Protein AF-A0A8T6IGF3-F1 (afdb_monomer_lite)

Structure (mmCIF, N/CA/C/O backbone):
data_AF-A0A8T6IGF3-F1
#
_entry.id   AF-A0A8T6IGF3-F1
#
loop_
_atom_site.group_PDB
_atom_site.id
_atom_site.type_symbol
_atom_site.label_atom_id
_atom_site.label_alt_id
_atom_site.label_comp_id
_atom_site.label_asym_id
_atom_site.label_entity_id
_atom_site.label_seq_id
_atom_site.pdbx_PDB_ins_code
_atom_site.Cartn_x
_atom_site.Cartn_y
_atom_site.Cartn_z
_atom_site.occupancy
_atom_site.B_iso_or_equiv
_atom_site.auth_seq_id
_atom_site.auth_comp_id
_atom_site.auth_asym_id
_atom_site.auth_atom_id
_atom_site.pdbx_PDB_model_num
ATOM 1 N N . MET A 1 1 ? -10.291 0.308 58.998 1.00 37.91 1 MET A N 1
ATOM 2 C CA . MET A 1 1 ? -11.253 1.148 58.247 1.00 37.91 1 MET A CA 1
ATOM 3 C C . MET A 1 1 ? -10.570 2.492 58.078 1.00 37.91 1 MET A C 1
ATOM 5 O O . MET A 1 1 ? -10.180 3.036 59.092 1.00 37.91 1 MET A O 1
ATOM 9 N N . SER A 1 2 ? -10.299 3.068 56.919 1.00 42.84 2 SER A N 1
ATOM 10 C CA . SER A 1 2 ? -10.642 2.811 55.524 1.00 42.84 2 SER A CA 1
ATOM 11 C C . SER A 1 2 ? -9.656 3.683 54.741 1.00 42.84 2 SER A C 1
ATOM 13 O O . SER A 1 2 ? -9.621 4.881 55.001 1.00 42.84 2 SER A O 1
ATOM 15 N N . GLU A 1 3 ? -8.889 3.128 53.810 1.00 36.12 3 GLU A N 1
ATOM 16 C CA . GLU A 1 3 ? -8.183 3.929 52.808 1.00 36.12 3 GLU A CA 1
ATOM 17 C C . GLU A 1 3 ? -8.617 3.368 51.456 1.00 36.12 3 GLU A C 1
ATOM 19 O O . GLU A 1 3 ? -8.190 2.298 51.023 1.00 36.12 3 GLU A O 1
ATOM 24 N N . ALA A 1 4 ? -9.644 4.010 50.901 1.00 40.34 4 ALA A N 1
ATOM 25 C CA . ALA A 1 4 ? -10.228 3.664 49.620 1.00 40.34 4 ALA A CA 1
ATOM 26 C C . ALA A 1 4 ? -9.441 4.367 48.512 1.00 40.34 4 ALA A C 1
ATOM 28 O O . ALA A 1 4 ? -9.102 5.543 48.620 1.00 40.34 4 ALA A O 1
ATOM 29 N N . ALA A 1 5 ? -9.170 3.597 47.464 1.00 48.03 5 ALA A N 1
ATOM 30 C CA . ALA A 1 5 ? -8.439 3.959 46.267 1.00 48.03 5 ALA A CA 1
ATOM 31 C C . ALA A 1 5 ? -8.911 5.269 45.611 1.00 48.03 5 ALA A C 1
ATOM 33 O O . ALA A 1 5 ? -10.099 5.467 45.365 1.00 48.03 5 ALA A O 1
ATOM 34 N N . GLN A 1 6 ? -7.947 6.105 45.228 1.00 44.12 6 GLN A N 1
ATOM 35 C CA . GLN A 1 6 ? -8.111 7.184 44.255 1.00 44.12 6 GLN A CA 1
ATOM 36 C C . GLN A 1 6 ? -6.976 7.098 43.233 1.00 44.12 6 GLN A C 1
ATOM 38 O O . GLN A 1 6 ? -5.973 7.790 43.345 1.00 44.12 6 GLN A O 1
ATOM 43 N N . THR A 1 7 ? -7.127 6.233 42.232 1.00 43.81 7 THR A N 1
ATOM 44 C CA . THR A 1 7 ? -6.261 6.230 41.042 1.00 43.81 7 THR A CA 1
ATOM 45 C C . THR A 1 7 ? -7.052 5.758 39.824 1.00 43.81 7 THR A C 1
ATOM 47 O O . THR A 1 7 ? -6.814 4.667 39.315 1.00 43.81 7 THR A O 1
ATOM 50 N N . THR A 1 8 ? -8.026 6.547 39.368 1.00 45.25 8 THR A N 1
ATOM 51 C CA . THR A 1 8 ? -8.678 6.316 38.060 1.00 45.25 8 THR A CA 1
ATOM 52 C C . THR A 1 8 ? -9.031 7.589 37.277 1.00 45.25 8 THR A C 1
ATOM 54 O O . THR A 1 8 ? -9.563 7.459 36.181 1.00 45.25 8 THR A O 1
ATOM 57 N N . ASP A 1 9 ? -8.723 8.798 37.765 1.00 44.31 9 ASP A N 1
ATOM 58 C CA . ASP A 1 9 ? -9.266 10.048 37.180 1.00 44.31 9 ASP A CA 1
ATOM 59 C C . ASP A 1 9 ? -8.241 10.955 36.464 1.00 44.31 9 ASP A C 1
ATOM 61 O O . ASP A 1 9 ? -8.597 11.997 35.926 1.00 44.31 9 ASP A O 1
ATOM 65 N N . ASP A 1 10 ? -6.963 10.569 36.412 1.00 46.09 10 ASP A N 1
ATOM 66 C CA . ASP A 1 10 ? -5.900 11.423 35.842 1.00 46.09 10 ASP A CA 1
ATOM 67 C C . ASP A 1 10 ? -5.712 11.224 34.319 1.00 46.09 10 ASP A C 1
ATOM 69 O O . ASP A 1 10 ? -5.361 12.138 33.569 1.00 46.09 10 ASP A O 1
ATOM 73 N N . GLN A 1 11 ? -6.033 10.032 33.802 1.00 47.59 11 GLN A N 1
ATOM 74 C CA . GLN A 1 11 ? -5.951 9.766 32.358 1.00 47.59 11 GLN A CA 1
ATOM 75 C C . GLN A 1 11 ? -7.130 10.361 31.570 1.00 47.59 11 GLN A C 1
ATOM 77 O O . GLN A 1 11 ? -6.948 10.775 30.425 1.00 47.59 11 GLN A O 1
ATOM 82 N N . SER A 1 12 ? -8.309 10.483 32.194 1.00 48.06 12 SER A N 1
ATOM 83 C CA . SER A 1 12 ? -9.499 11.108 31.590 1.00 48.06 12 SER A CA 1
ATOM 84 C C . SER A 1 12 ? -9.338 12.628 31.435 1.00 48.06 12 SER A C 1
ATOM 86 O O . SER A 1 12 ? -9.813 13.212 30.460 1.00 48.06 12 SER A O 1
ATOM 88 N N . PHE A 1 13 ? -8.616 13.275 32.357 1.00 43.44 13 PHE A N 1
ATOM 89 C CA . PHE A 1 13 ? -8.326 14.709 32.310 1.00 43.44 13 PHE A CA 1
ATOM 90 C C . PHE A 1 13 ? -7.356 15.077 31.173 1.00 43.44 13 PHE A C 1
ATOM 92 O O . PHE A 1 13 ? -7.478 16.139 30.560 1.00 43.44 13 PHE A O 1
ATOM 99 N N . THR A 1 14 ? -6.422 14.181 30.845 1.00 53.41 14 THR A N 1
ATOM 100 C CA . THR A 1 14 ? -5.378 14.437 29.844 1.00 53.41 14 THR A CA 1
ATOM 101 C C . THR A 1 14 ? -5.897 14.259 28.408 1.00 53.41 14 THR A C 1
ATOM 103 O O . THR A 1 14 ? -5.607 15.095 27.554 1.00 53.41 14 THR A O 1
ATOM 106 N N . ALA A 1 15 ? -6.725 13.239 28.141 1.00 52.34 15 ALA A N 1
ATOM 107 C CA . ALA A 1 15 ? -7.319 13.001 26.816 1.00 52.34 15 ALA A CA 1
ATOM 108 C C . ALA A 1 15 ? -8.287 14.122 26.384 1.00 52.34 15 ALA A C 1
ATOM 110 O O . ALA A 1 15 ? -8.215 14.609 25.253 1.00 52.34 15 ALA A O 1
ATOM 111 N N . ARG A 1 16 ? -9.120 14.621 27.311 1.00 51.72 16 ARG A N 1
ATOM 112 C CA . ARG A 1 16 ? -10.079 15.712 27.042 1.00 51.72 16 ARG A CA 1
ATOM 113 C C . ARG A 1 16 ? -9.415 17.003 26.566 1.00 51.72 16 ARG A C 1
ATOM 115 O O . ARG A 1 16 ? -9.942 17.673 25.684 1.00 51.72 16 ARG A O 1
ATOM 122 N N . ARG A 1 17 ? -8.227 17.323 27.085 1.00 53.94 17 ARG A N 1
ATOM 123 C CA . ARG A 1 17 ? -7.490 18.534 26.700 1.00 53.94 17 ARG A CA 1
ATOM 124 C C . ARG A 1 17 ? -6.860 18.447 25.303 1.00 53.94 17 ARG A C 1
ATOM 126 O O . ARG A 1 17 ? -6.628 19.482 24.692 1.00 53.94 17 ARG A O 1
ATOM 133 N N . PHE A 1 18 ? -6.586 17.242 24.793 1.00 55.59 18 PHE A N 1
ATOM 134 C CA . PHE A 1 18 ? -6.135 17.051 23.407 1.00 55.59 18 PHE A CA 1
ATOM 135 C C . PHE A 1 18 ? -7.287 17.170 22.403 1.00 55.59 18 PHE A C 1
ATOM 137 O O . PHE A 1 18 ? -7.079 17.661 21.296 1.00 55.59 18 PHE A O 1
ATOM 144 N N . LEU A 1 19 ? -8.499 16.763 22.792 1.00 57.75 19 LEU A N 1
ATOM 145 C CA . LEU A 1 19 ? -9.701 16.903 21.967 1.00 57.75 19 LEU A CA 1
ATOM 146 C C . LEU A 1 19 ? -10.104 18.378 21.799 1.00 57.75 19 LEU A C 1
ATOM 148 O O . LEU A 1 19 ? -10.415 18.808 20.685 1.00 57.75 19 LEU A O 1
ATOM 152 N N . GLU A 1 20 ? -10.032 19.163 22.878 1.00 55.59 20 GLU A N 1
ATOM 153 C CA . GLU A 1 20 ? -10.313 20.606 22.914 1.00 55.59 20 GLU A CA 1
ATOM 154 C C . GLU A 1 20 ? -9.225 21.424 22.186 1.00 55.59 20 GLU A C 1
ATOM 156 O O . GLU A 1 20 ? -8.338 22.019 22.793 1.00 55.59 20 GLU A O 1
ATOM 161 N N . GLY A 1 21 ? -9.287 21.448 20.852 1.00 63.88 21 GLY A N 1
ATOM 162 C CA . GLY A 1 21 ? -8.352 22.184 19.987 1.00 63.88 21 GLY A CA 1
ATOM 163 C C . GLY A 1 21 ? -7.693 21.331 18.904 1.00 63.88 21 GLY A C 1
ATOM 164 O O . GLY A 1 21 ? -6.935 21.861 18.091 1.00 63.88 21 GLY A O 1
ATOM 165 N N . SER A 1 22 ? -7.987 20.030 18.872 1.00 70.06 22 SER A N 1
ATOM 166 C CA . SER A 1 22 ? -7.617 19.175 17.745 1.00 70.06 22 SER A CA 1
ATOM 167 C C . SER A 1 22 ? -8.333 19.618 16.457 1.00 70.06 22 SER A C 1
ATOM 169 O O . SER A 1 22 ? -9.486 20.058 16.519 1.00 70.06 22 SER A O 1
ATOM 171 N N . PRO A 1 23 ? -7.677 19.514 15.285 1.00 81.69 23 PRO A N 1
ATOM 172 C CA . PRO A 1 23 ? -8.360 19.612 14.000 1.00 81.69 23 PRO A CA 1
ATOM 173 C C . PRO A 1 23 ? -9.584 18.690 13.979 1.00 81.69 23 PRO A C 1
ATOM 175 O O . PRO A 1 23 ? -9.486 17.547 14.425 1.00 81.69 23 PRO A O 1
ATOM 178 N N . GLU A 1 24 ? -10.716 19.161 13.444 1.00 83.75 24 GLU A N 1
ATOM 179 C CA . GLU A 1 24 ? -11.970 18.383 13.364 1.00 83.75 24 GLU A CA 1
ATOM 180 C C . GLU A 1 24 ? -11.757 16.989 12.752 1.00 83.75 24 GLU A C 1
ATOM 182 O O . GLU A 1 24 ? -12.359 16.009 13.181 1.00 83.75 24 GLU A O 1
ATOM 187 N N . GLU A 1 25 ? -10.826 16.898 11.806 1.00 80.81 25 GLU A N 1
ATOM 188 C CA . GLU A 1 25 ? -10.420 15.683 11.101 1.00 80.81 25 GLU A CA 1
ATOM 189 C C . GLU A 1 25 ? -9.832 14.601 12.028 1.00 80.81 25 GLU A C 1
ATOM 191 O O . GLU A 1 25 ? -9.929 13.414 11.727 1.00 80.81 25 GLU A O 1
ATOM 196 N N . LEU A 1 26 ? -9.241 14.984 13.168 1.00 83.56 26 LEU A N 1
ATOM 197 C CA . LEU A 1 26 ? -8.623 14.054 14.121 1.00 83.56 26 LEU A CA 1
ATOM 198 C C . LEU A 1 26 ? -9.576 13.580 15.218 1.00 83.56 26 LEU A C 1
ATOM 200 O O . LEU A 1 26 ? -9.252 12.621 15.921 1.00 83.56 26 LEU A O 1
ATOM 204 N N . LYS A 1 27 ? -10.745 14.210 15.382 1.00 86.88 27 LYS A N 1
ATOM 205 C CA . LYS A 1 27 ? -11.690 13.838 16.445 1.00 86.88 27 LYS A CA 1
ATOM 206 C C . LYS A 1 27 ? -12.110 12.367 16.390 1.00 86.88 27 LYS A C 1
ATOM 208 O O . LYS A 1 27 ? -12.011 11.725 17.433 1.00 86.88 27 LYS A O 1
ATOM 213 N N . PRO A 1 28 ? -12.470 11.783 15.225 1.00 87.06 28 PRO A N 1
ATOM 214 C CA . PRO A 1 28 ? -12.859 10.374 15.170 1.00 87.06 28 PRO A CA 1
ATOM 215 C C . PRO A 1 28 ? -11.743 9.435 15.646 1.00 87.06 28 PRO A C 1
ATOM 217 O O . PRO A 1 28 ? -11.999 8.488 16.391 1.00 87.06 28 PRO A O 1
ATOM 220 N N . LEU A 1 29 ? -10.492 9.721 15.265 1.00 86.56 29 LEU A N 1
ATOM 221 C CA . LEU A 1 29 ? -9.318 8.976 15.724 1.00 86.56 29 LEU A CA 1
ATOM 222 C C . LEU A 1 29 ? -9.171 9.075 17.246 1.00 86.56 29 LEU A C 1
ATOM 224 O O . LEU A 1 29 ? -9.046 8.054 17.918 1.00 86.56 29 LEU A O 1
ATOM 228 N N . LEU A 1 30 ? -9.191 10.292 17.792 1.00 87.75 30 L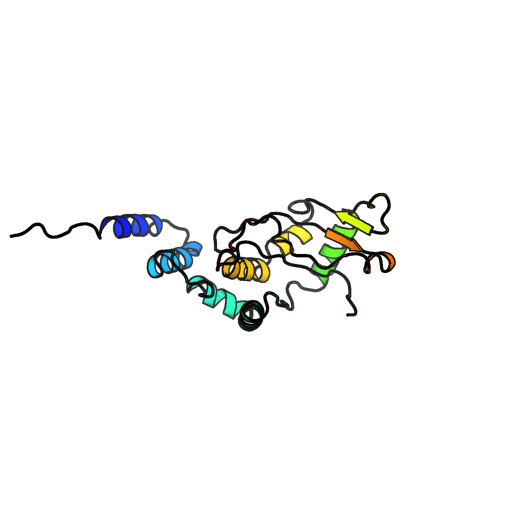EU A N 1
ATOM 229 C CA . LEU A 1 30 ? -8.999 10.520 19.224 1.00 87.75 30 LEU A CA 1
ATOM 230 C C . LEU A 1 30 ? -10.109 9.863 20.059 1.00 87.75 30 LEU A C 1
ATOM 232 O O . LEU A 1 30 ? -9.805 9.201 21.050 1.00 87.75 30 LEU A O 1
ATOM 236 N N . GLU A 1 31 ? -11.368 9.962 19.627 1.00 89.50 31 GLU A N 1
ATOM 237 C CA . GLU A 1 31 ? -12.510 9.293 20.263 1.00 89.50 31 GLU A CA 1
ATOM 238 C C . GLU A 1 31 ? -12.372 7.764 20.222 1.00 89.50 31 GLU A C 1
ATOM 240 O O . GLU A 1 31 ? -12.606 7.078 21.220 1.00 89.50 31 GLU A O 1
ATOM 245 N N . SER A 1 32 ? -11.942 7.212 19.085 1.00 88.12 32 SER A N 1
ATOM 246 C CA . SER A 1 32 ? -11.716 5.774 18.919 1.00 88.12 32 SER A CA 1
ATOM 247 C C . SER A 1 32 ? -10.570 5.260 19.802 1.00 88.12 32 SER A C 1
ATOM 249 O O . SER A 1 32 ? -10.689 4.199 20.426 1.00 88.12 32 SER A O 1
ATOM 251 N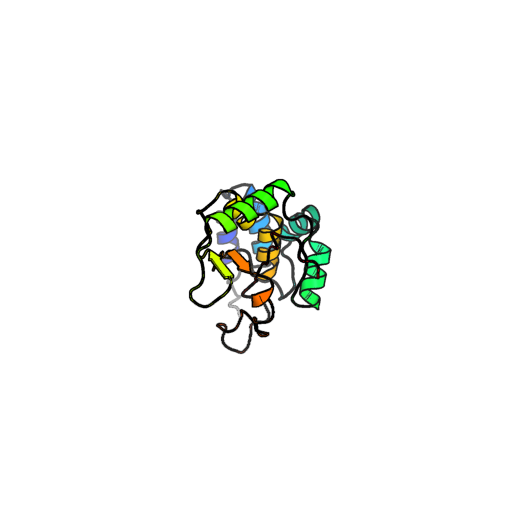 N . VAL A 1 33 ? -9.479 6.024 19.918 1.00 87.50 33 VAL A N 1
ATOM 252 C CA . VAL A 1 33 ? -8.355 5.714 20.814 1.00 87.50 33 VAL A CA 1
ATOM 253 C C . VAL A 1 33 ? -8.783 5.806 22.279 1.00 87.50 33 VAL A C 1
ATOM 255 O O . VAL A 1 33 ? -8.447 4.918 23.059 1.00 87.50 33 VAL A O 1
ATOM 258 N N . GLU A 1 34 ? -9.561 6.819 22.668 1.00 88.38 34 GLU A N 1
ATOM 259 C CA . GLU A 1 34 ? -10.077 6.945 24.036 1.00 88.38 34 GLU A CA 1
ATOM 260 C C . GLU A 1 34 ? -11.000 5.770 24.392 1.00 88.38 34 GLU A C 1
ATOM 262 O O . GLU A 1 34 ? -10.819 5.130 25.432 1.00 88.38 34 GLU A O 1
ATOM 267 N N . LYS A 1 35 ? -11.938 5.423 23.500 1.00 87.94 35 LYS A N 1
ATOM 268 C CA . LYS A 1 35 ? -12.879 4.310 23.694 1.00 87.94 35 LYS A CA 1
ATOM 269 C C . LYS A 1 35 ? -12.165 2.967 23.855 1.00 87.94 35 LYS A C 1
ATOM 271 O O . LYS A 1 35 ? -12.528 2.185 24.733 1.00 87.94 35 LYS A O 1
ATOM 276 N N . SER A 1 36 ? -11.150 2.710 23.033 1.00 85.88 36 SER A N 1
ATOM 277 C CA . SER A 1 36 ? -10.330 1.490 23.101 1.00 85.88 36 SER A CA 1
ATOM 278 C C . SER A 1 36 ? -9.251 1.542 24.187 1.00 85.88 36 SER A C 1
ATOM 280 O O . SER A 1 36 ? -8.606 0.534 24.466 1.00 85.88 36 SER A O 1
ATOM 282 N N . ARG A 1 37 ? -9.026 2.708 24.811 1.00 86.62 37 ARG A N 1
ATOM 283 C CA . ARG A 1 37 ? -7.865 2.992 25.675 1.00 86.62 37 ARG A CA 1
ATOM 284 C C . ARG A 1 37 ? -6.525 2.717 24.979 1.00 86.62 37 ARG A C 1
ATOM 286 O O . ARG A 1 37 ? -5.552 2.352 25.635 1.00 86.62 37 ARG A O 1
ATOM 293 N N . GLY A 1 38 ? -6.490 2.857 23.654 1.00 80.56 38 GLY A N 1
ATOM 294 C CA . GLY A 1 38 ? -5.338 2.527 22.816 1.00 80.56 38 GLY A CA 1
ATOM 295 C C . GLY A 1 38 ? -5.024 1.031 22.729 1.00 80.56 38 GLY A C 1
ATOM 296 O O . GLY A 1 38 ? -3.911 0.676 22.351 1.00 80.56 38 GLY A O 1
ATOM 297 N N . LEU A 1 39 ? -5.964 0.156 23.098 1.00 83.19 39 LEU A N 1
ATOM 298 C CA . LEU A 1 39 ? -5.791 -1.294 23.086 1.00 83.19 39 LEU A CA 1
ATOM 299 C C . LEU A 1 39 ? -6.780 -1.929 22.108 1.00 83.19 39 LEU A C 1
ATOM 301 O O . LEU A 1 39 ? -7.992 -1.861 22.304 1.00 83.19 39 LEU A O 1
ATOM 305 N N . LEU A 1 40 ? -6.247 -2.579 21.078 1.00 85.75 40 LEU A N 1
ATOM 306 C CA . LEU A 1 40 ? -6.998 -3.382 20.116 1.00 85.75 40 LEU A CA 1
ATOM 307 C C . LEU A 1 40 ? -6.414 -4.792 20.082 1.00 85.75 40 LEU A C 1
ATOM 309 O O . LEU A 1 40 ? -5.211 -4.973 20.293 1.00 85.75 40 LEU A O 1
ATOM 313 N N . GLY A 1 41 ? -7.262 -5.792 19.847 1.00 86.31 41 GLY A N 1
ATOM 314 C CA . GLY A 1 41 ? -6.808 -7.147 19.577 1.00 86.31 41 GLY A CA 1
ATOM 315 C C . GLY A 1 41 ? -6.054 -7.250 18.241 1.00 86.31 41 GLY A C 1
ATOM 316 O O . GLY A 1 41 ? -6.108 -6.328 17.429 1.00 86.31 41 GLY A O 1
ATOM 317 N N . PRO A 1 42 ? -5.352 -8.373 17.991 1.00 80.69 42 PRO A N 1
ATOM 318 C CA . PRO A 1 42 ? -4.554 -8.604 16.779 1.00 80.69 42 PRO A CA 1
ATOM 319 C C . PRO A 1 42 ? -5.263 -8.356 15.452 1.00 80.69 42 PRO A C 1
ATOM 321 O O . PRO A 1 42 ? -4.622 -7.941 14.494 1.00 80.69 42 PRO A O 1
ATOM 324 N N . ASP A 1 43 ? -6.575 -8.562 15.423 1.00 83.06 43 ASP A N 1
ATOM 325 C CA . ASP A 1 43 ? -7.386 -8.476 14.214 1.00 83.06 43 ASP A CA 1
ATOM 326 C C . ASP A 1 43 ? -8.551 -7.481 14.340 1.00 83.06 43 ASP A C 1
ATOM 328 O O . ASP A 1 43 ? -9.478 -7.497 13.524 1.00 83.06 43 ASP A O 1
ATOM 332 N N . ASP A 1 44 ? -8.561 -6.679 15.406 1.00 89.06 44 ASP A N 1
ATOM 333 C CA . ASP A 1 44 ? -9.635 -5.724 15.649 1.00 89.06 44 ASP A CA 1
ATOM 334 C C . ASP A 1 44 ? -9.394 -4.459 14.821 1.00 89.06 44 ASP A C 1
ATOM 336 O O . ASP A 1 44 ? -8.315 -3.866 14.850 1.00 89.06 44 ASP A O 1
ATOM 340 N N . ILE A 1 45 ? -10.429 -4.011 14.113 1.00 90.44 45 ILE A N 1
ATOM 341 C CA . ILE A 1 45 ? -10.403 -2.749 13.372 1.00 90.44 45 ILE A CA 1
ATOM 342 C C . ILE A 1 45 ? -10.896 -1.640 14.300 1.00 90.44 45 ILE A C 1
ATOM 344 O O . ILE A 1 45 ? -11.951 -1.753 14.923 1.00 90.44 45 ILE A O 1
ATOM 348 N N . ALA A 1 46 ? -10.135 -0.550 14.386 1.00 89.44 46 ALA A N 1
ATOM 349 C CA . ALA A 1 46 ? -10.542 0.621 15.151 1.00 89.44 46 ALA A CA 1
ATOM 350 C C . ALA A 1 46 ? -11.823 1.241 14.563 1.00 89.44 46 ALA A C 1
ATOM 352 O O . ALA A 1 46 ? -11.934 1.394 13.348 1.00 89.44 46 ALA A O 1
ATOM 353 N N . ASP A 1 47 ? -12.752 1.686 15.411 1.00 88.50 47 ASP A N 1
ATOM 354 C CA . ASP A 1 47 ? -14.040 2.251 14.970 1.00 88.50 47 ASP A CA 1
ATOM 355 C C . ASP A 1 47 ? -13.907 3.350 13.900 1.00 88.50 47 ASP A C 1
ATOM 357 O O . ASP A 1 47 ? -14.664 3.375 12.931 1.00 88.50 47 ASP A O 1
ATOM 361 N N . HIS A 1 48 ? -12.928 4.248 14.052 1.00 88.06 48 HIS A N 1
ATOM 362 C CA . HIS A 1 48 ? -12.698 5.340 13.100 1.00 88.06 48 HIS A CA 1
ATOM 363 C C . HIS A 1 48 ? -12.175 4.858 11.736 1.00 88.06 48 HIS A C 1
ATOM 365 O O . HIS A 1 48 ? -12.335 5.556 10.737 1.00 88.06 48 HIS A O 1
ATOM 371 N N . LEU A 1 49 ? -11.562 3.671 11.684 1.00 91.94 49 LEU A N 1
ATOM 372 C CA . LEU A 1 49 ? -11.098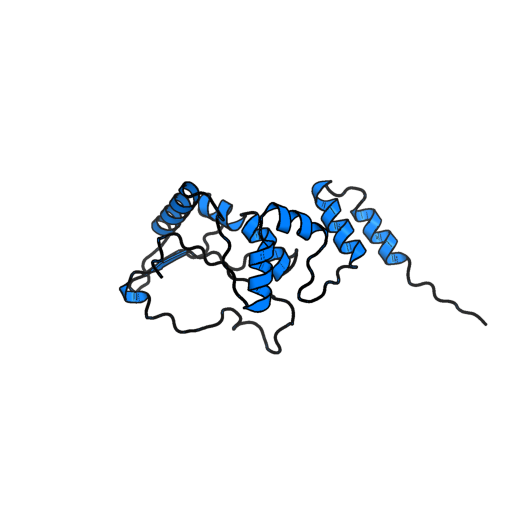 3.042 10.450 1.00 91.94 49 LEU A CA 1
ATOM 373 C C . LEU A 1 49 ? -12.212 2.288 9.744 1.00 91.94 49 LEU A C 1
ATOM 375 O O . LEU A 1 49 ? -12.181 2.228 8.520 1.00 91.94 49 LEU A O 1
ATOM 379 N N . GLN A 1 50 ? -13.191 1.755 10.479 1.00 92.38 50 GLN A N 1
ATOM 380 C CA . GLN A 1 50 ? -14.253 0.941 9.892 1.00 92.38 50 GLN A CA 1
ATOM 381 C C . GLN A 1 50 ? -15.005 1.696 8.789 1.00 92.38 50 GLN A C 1
ATOM 383 O O . GLN A 1 50 ? -15.143 1.183 7.685 1.00 92.38 50 GLN A O 1
ATOM 388 N N . ALA A 1 51 ? -15.390 2.953 9.036 1.00 89.38 51 ALA A N 1
ATOM 389 C CA . ALA A 1 51 ? -16.068 3.773 8.030 1.00 89.38 51 ALA A CA 1
ATOM 390 C C . ALA A 1 51 ? -15.226 3.957 6.754 1.00 89.38 51 ALA A C 1
ATOM 392 O O . ALA A 1 51 ? -15.749 3.889 5.645 1.00 89.38 51 ALA A O 1
ATOM 393 N N . ARG A 1 52 ? -13.910 4.138 6.908 1.00 92.25 52 ARG A N 1
ATOM 394 C CA . ARG A 1 52 ? -12.977 4.310 5.789 1.00 92.25 52 ARG A CA 1
ATOM 395 C C . ARG A 1 52 ? -12.716 2.994 5.052 1.00 92.25 52 ARG A C 1
ATOM 397 O O . ARG A 1 52 ? -12.563 3.001 3.838 1.00 92.25 52 ARG A O 1
ATOM 404 N N . VAL A 1 53 ? -12.685 1.870 5.767 1.00 96.00 53 VAL A N 1
ATOM 405 C CA . VAL A 1 53 ? -12.616 0.522 5.182 1.00 96.00 53 VAL A CA 1
ATOM 406 C C . VAL A 1 53 ? -13.838 0.257 4.310 1.00 96.00 53 VAL A C 1
ATOM 408 O O . VAL A 1 53 ? -13.682 -0.222 3.187 1.00 96.00 53 VAL A O 1
ATOM 411 N N . ASP A 1 54 ? -15.026 0.604 4.803 1.00 94.88 54 ASP A N 1
ATOM 412 C CA . ASP A 1 54 ? -16.285 0.407 4.087 1.00 94.88 54 ASP A CA 1
ATOM 413 C C . ASP A 1 54 ? -16.363 1.312 2.847 1.00 94.88 54 ASP A C 1
ATOM 415 O O . ASP A 1 54 ? -16.651 0.835 1.751 1.00 94.88 54 ASP A O 1
ATOM 419 N N . GLU A 1 55 ? -16.039 2.603 2.992 1.00 94.94 55 GLU A N 1
ATOM 420 C CA . GLU A 1 55 ? -16.030 3.578 1.890 1.00 94.94 55 GLU A CA 1
ATOM 421 C C . GLU A 1 55 ? -15.048 3.194 0.774 1.00 94.94 55 GLU A C 1
ATOM 423 O O . GLU A 1 55 ? -15.356 3.335 -0.410 1.00 94.94 55 GLU A O 1
ATOM 428 N N . LEU A 1 56 ? -13.871 2.682 1.142 1.00 96.62 56 LEU A N 1
ATOM 429 C CA . LEU A 1 56 ? -12.829 2.283 0.196 1.00 96.62 56 LEU A CA 1
ATOM 430 C C . LEU A 1 56 ? -13.004 0.854 -0.344 1.00 96.62 56 LEU A C 1
ATOM 432 O O . LEU A 1 56 ? -12.198 0.428 -1.175 1.00 96.62 56 LEU A O 1
ATOM 436 N N . GLY A 1 57 ? -14.022 0.117 0.116 1.00 96.88 57 GLY A N 1
ATOM 437 C CA . GLY A 1 57 ? -14.306 -1.251 -0.325 1.00 96.88 57 GLY A CA 1
ATOM 438 C C . GLY A 1 57 ? -13.231 -2.268 0.072 1.00 96.88 57 GLY A C 1
ATOM 439 O O . GLY A 1 57 ? -12.937 -3.181 -0.691 1.00 96.88 57 GLY A O 1
ATOM 440 N N . LEU A 1 58 ? -12.606 -2.108 1.243 1.00 97.81 58 LEU A N 1
ATOM 441 C CA . LEU A 1 58 ? -11.458 -2.926 1.668 1.00 97.81 58 LEU A CA 1
ATOM 442 C C . LEU A 1 58 ? -11.828 -4.149 2.521 1.00 97.81 58 LEU A C 1
ATOM 444 O O . LEU A 1 58 ? -10.948 -4.950 2.838 1.00 97.81 58 LEU A O 1
ATOM 448 N N . ALA A 1 59 ? -13.095 -4.301 2.911 1.00 96.06 59 ALA A N 1
ATOM 449 C CA . ALA A 1 59 ? -13.526 -5.317 3.874 1.00 96.06 59 ALA A CA 1
ATOM 450 C C . ALA A 1 59 ? -13.159 -6.752 3.446 1.00 96.06 59 ALA A C 1
ATOM 452 O O . ALA A 1 59 ? -12.569 -7.495 4.232 1.00 96.06 59 ALA A O 1
ATOM 453 N N . ASP A 1 60 ? -13.435 -7.119 2.192 1.00 96.69 60 ASP A N 1
ATOM 454 C CA . ASP A 1 60 ? -13.151 -8.465 1.678 1.00 96.69 60 ASP A CA 1
ATOM 455 C C . ASP A 1 60 ? -11.643 -8.734 1.582 1.00 96.69 60 ASP A C 1
ATOM 457 O O . ASP A 1 60 ? -11.166 -9.800 1.979 1.00 96.69 60 ASP A O 1
ATOM 461 N N . ALA A 1 61 ? -10.870 -7.744 1.127 1.00 97.38 61 ALA A N 1
ATOM 462 C CA . ALA A 1 61 ? -9.416 -7.843 1.052 1.00 97.38 61 ALA A CA 1
ATOM 463 C C . ALA A 1 61 ? -8.788 -7.999 2.449 1.00 97.38 61 ALA A C 1
ATOM 465 O O . ALA A 1 61 ? -7.902 -8.831 2.636 1.00 97.38 61 ALA A O 1
ATOM 466 N N . LEU A 1 62 ? -9.275 -7.263 3.454 1.00 96.12 62 LEU A N 1
ATOM 467 C CA . LEU A 1 62 ? -8.824 -7.397 4.844 1.00 96.12 62 LEU A CA 1
ATOM 468 C C . LEU A 1 62 ? -9.196 -8.760 5.442 1.00 96.12 62 LEU A C 1
ATOM 470 O O . LEU A 1 62 ? -8.371 -9.380 6.116 1.00 96.12 62 LEU A O 1
ATOM 474 N N . ALA A 1 63 ? -10.403 -9.260 5.168 1.00 95.56 63 ALA A N 1
ATOM 475 C CA . ALA A 1 63 ? -10.823 -10.588 5.608 1.00 95.56 63 ALA A CA 1
ATOM 476 C C . ALA A 1 63 ? -9.944 -11.693 4.996 1.00 95.56 63 ALA A C 1
ATOM 478 O O . ALA A 1 63 ? -9.496 -12.595 5.709 1.00 95.56 63 ALA A O 1
ATOM 479 N N . HIS A 1 64 ? -9.638 -11.596 3.699 1.00 97.06 64 HIS A N 1
ATOM 480 C CA . HIS A 1 64 ? -8.727 -12.517 3.021 1.00 97.06 64 HIS A CA 1
ATOM 481 C C . HIS A 1 64 ? -7.304 -12.422 3.587 1.00 97.06 64 HIS A C 1
ATOM 483 O O . HIS A 1 64 ? -6.685 -13.441 3.894 1.00 97.06 64 HIS A O 1
ATOM 489 N N . PHE A 1 65 ? -6.797 -11.205 3.793 1.00 95.50 65 PHE A N 1
ATOM 490 C CA . PHE A 1 65 ? -5.474 -10.968 4.368 1.00 95.50 65 PHE A CA 1
ATOM 491 C C . PHE A 1 65 ? -5.329 -11.579 5.759 1.00 95.50 65 PHE A C 1
ATOM 493 O O . PHE A 1 65 ? -4.340 -12.256 6.024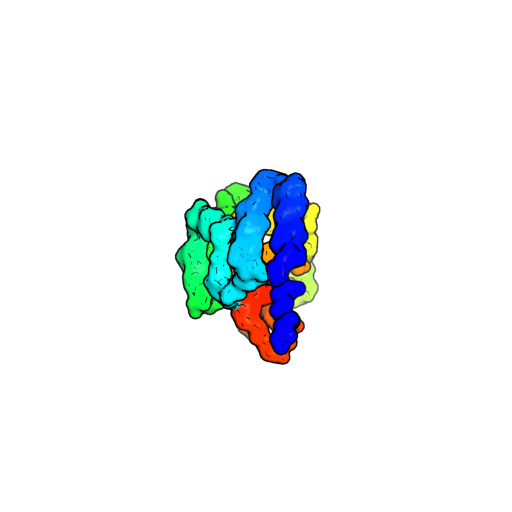 1.00 95.50 65 PHE A O 1
ATOM 500 N N . ARG A 1 66 ? -6.344 -11.439 6.616 1.00 92.88 66 ARG A N 1
ATOM 501 C CA . ARG A 1 66 ? -6.372 -12.077 7.937 1.00 92.88 66 ARG A CA 1
ATOM 502 C C . ARG A 1 66 ? -6.290 -13.603 7.852 1.00 92.88 66 ARG A C 1
ATOM 504 O O . ARG A 1 66 ? -5.619 -14.232 8.663 1.00 92.88 66 ARG A O 1
ATOM 511 N N . ALA A 1 67 ? -6.974 -14.209 6.883 1.00 94.62 67 ALA A N 1
ATOM 512 C CA . ALA A 1 67 ? -7.009 -15.661 6.731 1.00 94.62 67 ALA A CA 1
ATOM 513 C C . ALA A 1 67 ? -5.740 -16.240 6.079 1.00 94.62 67 ALA A C 1
ATOM 515 O O . ALA A 1 67 ? -5.364 -17.376 6.375 1.00 94.62 67 ALA A O 1
ATOM 516 N N . HIS A 1 68 ? -5.093 -15.483 5.188 1.00 95.06 68 HIS A N 1
ATOM 517 C CA . HIS A 1 68 ? -4.073 -16.016 4.279 1.00 95.06 68 HIS A CA 1
ATOM 518 C C . HIS A 1 68 ? -2.706 -15.326 4.360 1.00 95.06 68 HIS A C 1
ATOM 520 O O . HIS A 1 68 ? -1.746 -15.827 3.778 1.00 95.06 68 HIS A O 1
ATOM 526 N N . GLY A 1 69 ? -2.595 -14.193 5.054 1.00 92.25 69 GLY A N 1
ATOM 527 C CA . GLY A 1 69 ? -1.373 -13.386 5.125 1.00 92.25 69 GLY A CA 1
ATOM 528 C C . GLY A 1 69 ? -1.070 -12.577 3.856 1.00 92.25 69 GLY A C 1
ATOM 529 O O . GLY A 1 69 ? -0.018 -11.949 3.777 1.00 92.25 69 GLY A O 1
ATOM 530 N N . TYR A 1 70 ? -1.966 -12.582 2.864 1.00 95.19 70 TYR A N 1
ATOM 531 C CA . TYR A 1 70 ? -1.882 -11.769 1.646 1.00 95.19 70 TYR A CA 1
ATOM 532 C C . TYR A 1 70 ? -3.285 -11.419 1.134 1.00 95.19 70 TYR A C 1
ATOM 534 O O . TYR A 1 70 ? -4.254 -12.115 1.444 1.00 95.19 70 TYR A O 1
ATOM 542 N N . ALA A 1 71 ? -3.402 -10.354 0.343 1.00 96.88 71 ALA A N 1
ATOM 543 C CA . ALA A 1 71 ? -4.625 -9.996 -0.369 1.00 96.88 71 ALA A CA 1
ATOM 544 C C . ALA A 1 71 ? -4.308 -9.165 -1.616 1.00 96.88 71 ALA A C 1
ATOM 546 O O . ALA A 1 71 ? -3.255 -8.532 -1.694 1.00 96.88 71 ALA A O 1
ATOM 547 N N . ALA A 1 72 ? -5.238 -9.162 -2.568 1.00 96.44 72 ALA A N 1
ATOM 548 C CA . ALA A 1 72 ? -5.241 -8.229 -3.685 1.00 96.44 72 ALA A CA 1
ATOM 549 C C . ALA A 1 72 ? -6.171 -7.055 -3.357 1.00 96.44 72 ALA A C 1
ATOM 551 O O . ALA A 1 72 ? -7.269 -7.254 -2.837 1.00 96.44 72 ALA A O 1
ATOM 552 N N . ILE A 1 73 ? -5.722 -5.837 -3.658 1.00 96.19 73 ILE A N 1
ATOM 553 C CA . ILE A 1 73 ? -6.551 -4.633 -3.609 1.00 96.19 73 ILE A CA 1
ATOM 554 C C . ILE A 1 73 ? -6.763 -4.205 -5.055 1.00 96.19 73 ILE A C 1
ATOM 556 O O . ILE A 1 73 ? -5.807 -3.855 -5.745 1.00 96.19 73 ILE A O 1
ATOM 560 N N . GLU A 1 74 ? -8.006 -4.264 -5.513 1.00 93.56 74 GLU A N 1
ATOM 561 C CA . GLU A 1 74 ? -8.371 -3.903 -6.881 1.00 93.56 74 GLU A CA 1
ATOM 562 C C . GLU A 1 74 ? -8.558 -2.387 -7.017 1.00 93.56 74 GLU A C 1
ATOM 564 O O . GLU A 1 74 ? -8.847 -1.682 -6.039 1.00 93.56 74 GLU A O 1
ATOM 569 N N . ASP A 1 75 ? -8.378 -1.883 -8.240 1.00 93.31 75 ASP A N 1
ATOM 570 C CA . ASP A 1 75 ? -8.612 -0.484 -8.613 1.00 93.31 75 ASP A CA 1
ATOM 571 C C . ASP A 1 75 ? -7.949 0.518 -7.651 1.00 93.31 75 ASP A C 1
ATOM 573 O O . ASP A 1 75 ? -8.595 1.431 -7.125 1.00 93.31 75 ASP A O 1
ATOM 577 N N . VAL A 1 76 ? -6.665 0.306 -7.335 1.00 94.56 76 VAL A N 1
ATOM 578 C CA . VAL A 1 76 ? -5.903 1.201 -6.444 1.00 94.56 76 VAL A CA 1
ATOM 579 C C . VAL A 1 76 ? -5.799 2.598 -7.049 1.00 94.56 76 VAL A C 1
ATOM 581 O O . VAL A 1 76 ? -5.984 3.586 -6.342 1.00 94.56 76 VAL A O 1
ATOM 584 N N . ALA A 1 77 ? -5.532 2.680 -8.348 1.00 94.81 77 ALA A N 1
ATOM 585 C CA . ALA A 1 77 ? -5.399 3.922 -9.091 1.00 94.81 77 ALA A CA 1
ATOM 586 C C . ALA A 1 77 ? -5.926 3.729 -10.521 1.00 94.81 77 ALA A C 1
ATOM 588 O O . ALA A 1 77 ? -5.953 2.595 -11.011 1.00 94.81 77 ALA A O 1
ATOM 589 N N . PRO A 1 78 ? -6.362 4.805 -11.194 1.00 94.88 78 PRO A N 1
ATOM 590 C CA . PRO A 1 78 ? -6.840 4.706 -12.563 1.00 94.88 78 PRO A CA 1
ATOM 591 C C . PRO A 1 78 ? -5.686 4.388 -13.537 1.00 94.88 78 PRO A C 1
ATOM 593 O O . PRO A 1 78 ? -4.520 4.657 -13.219 1.00 94.88 78 PRO A O 1
ATOM 596 N N . PRO A 1 79 ? -5.975 3.831 -14.729 1.00 93.88 79 PRO A N 1
ATOM 597 C CA . PRO A 1 79 ? -4.946 3.373 -15.667 1.00 93.88 79 PRO A CA 1
ATOM 598 C C . PRO A 1 79 ? -3.894 4.433 -16.016 1.00 93.88 79 PRO A C 1
ATOM 600 O O . PRO A 1 79 ? -2.707 4.134 -16.024 1.00 93.88 79 PRO A O 1
ATOM 603 N N . GLU A 1 80 ? -4.295 5.690 -16.210 1.00 95.00 80 GLU A N 1
ATOM 604 C CA . GLU A 1 80 ? -3.374 6.785 -16.530 1.00 95.00 80 GLU A CA 1
ATOM 605 C C . GLU A 1 80 ? -2.367 7.083 -15.408 1.00 95.00 80 GLU A C 1
ATOM 607 O O . GLU A 1 80 ? -1.253 7.550 -15.657 1.00 95.00 80 GLU A O 1
ATOM 612 N N . GLU A 1 81 ? -2.745 6.819 -14.158 1.00 95.31 81 GLU A N 1
ATOM 613 C CA . GLU A 1 81 ? -1.854 6.976 -13.017 1.00 95.31 81 GLU A CA 1
ATOM 614 C C . GLU A 1 81 ? -0.891 5.793 -12.900 1.00 95.31 81 GLU A C 1
ATOM 616 O O . GLU A 1 81 ? 0.285 5.994 -12.587 1.00 95.31 81 GLU A O 1
ATOM 621 N N . MET A 1 82 ? -1.360 4.590 -13.232 1.00 95.94 82 MET A N 1
ATOM 622 C CA . MET A 1 82 ? -0.519 3.398 -13.336 1.00 95.94 82 MET A CA 1
ATOM 623 C C . MET A 1 82 ? 0.507 3.530 -14.470 1.00 95.94 82 MET A C 1
ATOM 625 O O . MET A 1 82 ? 1.685 3.236 -14.259 1.00 95.94 82 MET A O 1
ATOM 629 N N . ASP A 1 83 ? 0.112 4.080 -15.622 1.00 96.06 83 ASP A N 1
ATOM 630 C CA . ASP A 1 83 ? 1.021 4.413 -16.725 1.00 96.06 83 ASP A CA 1
ATOM 631 C C . ASP A 1 83 ? 2.071 5.445 -16.286 1.00 96.06 83 ASP A C 1
ATOM 633 O O . ASP A 1 83 ? 3.267 5.287 -16.533 1.00 96.06 83 ASP A O 1
ATOM 637 N N . ALA A 1 84 ? 1.659 6.492 -15.564 1.00 96.94 84 ALA A N 1
ATOM 638 C CA . ALA A 1 84 ? 2.590 7.492 -15.045 1.00 96.94 84 ALA A CA 1
ATOM 639 C C . ALA A 1 84 ? 3.564 6.915 -13.999 1.00 96.94 84 ALA A C 1
ATOM 641 O O . ALA A 1 84 ? 4.717 7.352 -13.925 1.00 96.94 84 ALA A O 1
ATOM 642 N N . LEU A 1 85 ? 3.120 5.956 -13.178 1.00 97.12 85 LEU A N 1
ATOM 643 C CA . LEU A 1 85 ? 3.973 5.233 -12.234 1.00 97.12 85 LEU A CA 1
ATOM 644 C C . LEU A 1 85 ? 4.999 4.370 -12.980 1.00 97.12 85 LEU A C 1
ATOM 646 O O . LEU A 1 85 ? 6.192 4.437 -12.670 1.00 97.12 85 LEU A O 1
ATOM 650 N N . ARG A 1 86 ? 4.550 3.616 -13.989 1.00 96.50 86 ARG A N 1
ATOM 651 C CA . ARG A 1 86 ? 5.400 2.804 -14.868 1.00 96.50 86 ARG A CA 1
ATOM 652 C C . ARG A 1 86 ? 6.498 3.649 -15.507 1.00 96.50 86 ARG A C 1
ATOM 654 O O . ARG A 1 86 ? 7.680 3.347 -15.336 1.00 96.50 86 ARG A O 1
ATOM 661 N N . GLU A 1 87 ? 6.128 4.730 -16.191 1.00 97.06 87 GLU A N 1
ATOM 662 C CA . GLU A 1 87 ? 7.081 5.621 -16.864 1.00 97.06 87 GLU A CA 1
ATOM 663 C C . GLU A 1 87 ? 8.101 6.214 -15.881 1.00 97.06 87 GLU A C 1
ATOM 665 O O . GLU A 1 87 ? 9.299 6.273 -16.174 1.00 97.06 87 GLU A O 1
ATOM 670 N N . ALA A 1 88 ? 7.663 6.579 -14.671 1.00 97.50 88 ALA A N 1
ATOM 671 C CA . ALA A 1 88 ? 8.558 7.070 -13.628 1.00 97.50 88 ALA A CA 1
ATOM 672 C C . ALA A 1 88 ? 9.591 6.017 -13.198 1.00 97.50 88 ALA A C 1
ATOM 674 O O . ALA A 1 88 ? 10.777 6.333 -13.092 1.00 97.50 88 ALA A O 1
ATOM 675 N N . ILE A 1 89 ? 9.171 4.766 -12.978 1.00 97.12 89 ILE A N 1
ATOM 676 C CA . ILE A 1 89 ? 10.075 3.666 -12.608 1.00 97.12 89 ILE A CA 1
ATOM 677 C C . ILE A 1 89 ? 11.068 3.389 -13.742 1.00 97.12 89 ILE A C 1
ATOM 679 O O . ILE A 1 89 ? 12.272 3.290 -13.494 1.00 97.12 89 ILE A O 1
ATOM 683 N N . HIS A 1 90 ? 10.607 3.328 -14.992 1.00 96.50 90 HIS A N 1
ATOM 684 C CA . HIS A 1 90 ? 11.488 3.138 -16.146 1.00 96.50 90 HIS A CA 1
ATOM 685 C C . HIS A 1 90 ? 12.522 4.264 -16.278 1.00 96.50 90 HIS A C 1
ATOM 687 O O . HIS A 1 90 ? 13.705 3.979 -16.486 1.00 96.50 90 HIS A O 1
ATOM 693 N N . GLY A 1 91 ? 12.105 5.522 -16.106 1.00 96.88 91 GLY A N 1
ATOM 694 C CA . GLY A 1 91 ? 12.982 6.690 -16.190 1.00 96.88 91 GLY A CA 1
ATOM 695 C C . GLY A 1 91 ? 13.976 6.824 -15.031 1.00 96.88 91 GLY A C 1
ATOM 696 O O . GLY A 1 91 ? 15.067 7.355 -15.229 1.00 96.88 91 GLY A O 1
ATOM 697 N N . LEU A 1 92 ? 13.625 6.338 -13.836 1.00 97.00 92 LEU A N 1
ATOM 698 C CA . LEU A 1 92 ? 14.462 6.424 -12.631 1.00 97.00 92 LEU A CA 1
ATOM 699 C C . LEU A 1 92 ? 15.322 5.179 -12.380 1.00 97.00 92 LEU A C 1
ATOM 701 O O . LEU A 1 92 ? 16.223 5.231 -11.545 1.00 97.00 92 LEU A O 1
ATOM 705 N N . SER A 1 93 ? 15.036 4.064 -13.051 1.00 96.69 93 SER A N 1
ATOM 706 C CA . SER A 1 93 ? 15.750 2.805 -12.836 1.00 96.69 93 SER A CA 1
ATOM 707 C C . SER A 1 93 ? 17.103 2.762 -13.538 1.00 96.69 93 SER A C 1
ATOM 709 O O . SER A 1 93 ? 17.245 3.176 -14.692 1.00 96.69 93 SER A O 1
ATOM 711 N N . GLU A 1 94 ? 18.081 2.159 -12.874 1.00 96.06 94 GLU A N 1
ATOM 712 C CA . GLU A 1 94 ? 19.423 1.926 -13.402 1.00 96.06 94 GLU A CA 1
ATOM 713 C C . GLU A 1 94 ? 19.676 0.420 -13.588 1.00 96.06 94 GLU A C 1
ATOM 715 O O . GLU A 1 94 ? 19.132 -0.384 -12.824 1.00 96.06 94 GLU A O 1
ATOM 720 N N . PRO A 1 95 ? 20.472 0.007 -14.594 1.00 93.50 95 PRO A N 1
ATOM 721 C CA . PRO A 1 95 ? 20.848 -1.394 -14.773 1.00 93.50 95 PRO A CA 1
ATOM 722 C C . PRO A 1 95 ? 21.575 -1.955 -13.551 1.00 93.50 95 PRO A C 1
ATOM 724 O O . PRO A 1 95 ? 22.475 -1.314 -13.006 1.00 93.50 95 PRO A O 1
ATOM 727 N N . VAL A 1 96 ? 21.234 -3.183 -13.166 1.00 89.12 96 VAL A N 1
ATOM 728 C CA . VAL A 1 96 ? 21.942 -3.908 -12.108 1.00 89.12 96 VAL A CA 1
ATOM 729 C C . VAL A 1 96 ? 23.160 -4.619 -12.717 1.00 89.12 96 VAL A C 1
ATOM 731 O O . VAL A 1 96 ? 23.001 -5.431 -13.630 1.00 89.12 96 VAL A O 1
ATOM 734 N N . PRO A 1 97 ? 24.398 -4.356 -12.251 1.00 87.75 97 PRO A N 1
ATOM 735 C CA . PRO A 1 97 ? 25.580 -5.024 -12.789 1.00 87.75 97 PRO A CA 1
ATOM 736 C C . PRO A 1 97 ? 25.494 -6.550 -12.659 1.00 87.75 97 PRO A C 1
ATOM 738 O O . PRO A 1 97 ? 25.423 -7.081 -11.554 1.00 87.75 97 PRO A O 1
ATOM 741 N N . GLY A 1 98 ? 25.555 -7.253 -13.792 1.00 83.88 98 GLY A N 1
ATOM 742 C CA . GLY A 1 98 ? 25.544 -8.718 -13.828 1.00 83.88 98 GLY A CA 1
ATOM 743 C C . GLY A 1 98 ? 24.161 -9.369 -13.722 1.00 83.88 98 GLY A C 1
ATOM 744 O O . GLY A 1 98 ? 24.110 -10.589 -13.596 1.00 83.88 98 GLY A O 1
ATOM 745 N N . ALA A 1 99 ? 23.075 -8.594 -13.798 1.00 82.31 99 ALA A N 1
ATOM 746 C CA . ALA A 1 99 ? 21.705 -9.098 -13.883 1.00 82.31 99 ALA A CA 1
ATOM 747 C C . ALA A 1 99 ? 20.970 -8.471 -15.077 1.00 82.31 99 ALA A C 1
ATOM 749 O O . ALA A 1 99 ? 21.315 -7.372 -15.522 1.00 82.31 99 ALA A O 1
ATOM 750 N N . ASP A 1 100 ? 19.957 -9.162 -15.593 1.00 84.69 100 ASP A N 1
ATOM 751 C CA . ASP A 1 100 ? 19.075 -8.653 -16.643 1.00 84.69 100 ASP A CA 1
ATOM 752 C C . ASP A 1 100 ? 17.846 -8.003 -15.989 1.00 84.69 100 ASP A C 1
ATOM 754 O O . ASP A 1 100 ? 16.696 -8.434 -16.109 1.00 84.69 100 ASP A O 1
ATOM 758 N N . SER A 1 101 ? 18.122 -6.951 -15.221 1.00 89.12 101 SER A N 1
ATOM 759 C CA . SER A 1 101 ? 17.122 -6.195 -14.475 1.00 89.12 101 SER A CA 1
ATOM 760 C C . SER A 1 101 ? 17.589 -4.768 -14.207 1.00 89.12 101 SER A C 1
ATOM 762 O O . SER A 1 101 ? 18.769 -4.414 -14.323 1.00 89.12 101 SER A O 1
ATOM 764 N N . ARG A 1 102 ? 16.626 -3.910 -13.870 1.00 93.56 102 ARG A N 1
ATOM 765 C CA . ARG A 1 102 ? 16.872 -2.525 -13.464 1.00 93.56 102 ARG A CA 1
ATOM 766 C C . ARG A 1 102 ? 16.201 -2.254 -12.130 1.00 93.56 102 ARG A C 1
ATOM 768 O O . ARG A 1 102 ? 15.109 -2.756 -11.873 1.00 93.56 102 ARG A O 1
ATOM 775 N N . VAL A 1 103 ? 16.824 -1.423 -11.305 1.00 94.56 103 VAL A N 1
ATOM 776 C CA . VAL A 1 103 ? 16.307 -1.057 -9.982 1.00 94.56 103 VAL A CA 1
ATOM 777 C C . VAL A 1 103 ? 16.290 0.455 -9.810 1.00 94.56 103 VAL A C 1
ATOM 779 O O . VAL A 1 103 ? 17.179 1.157 -10.287 1.00 94.56 103 VAL A O 1
ATOM 782 N N . ALA A 1 104 ? 15.272 0.958 -9.122 1.00 95.75 104 ALA A N 1
ATOM 783 C CA . ALA A 1 104 ? 15.146 2.350 -8.727 1.00 95.75 104 ALA A CA 1
ATOM 784 C C . ALA A 1 104 ? 14.924 2.409 -7.204 1.00 95.75 104 ALA A C 1
ATOM 786 O O . ALA A 1 104 ? 13.795 2.221 -6.743 1.00 95.75 104 ALA A O 1
ATOM 787 N N . PRO A 1 105 ? 15.981 2.593 -6.392 1.00 94.44 105 PRO A N 1
ATOM 788 C CA . PRO A 1 105 ? 15.846 2.697 -4.944 1.00 94.44 105 PRO A CA 1
ATOM 789 C C . PRO A 1 105 ? 15.414 4.110 -4.512 1.00 94.44 105 PRO A C 1
ATOM 791 O O . PRO A 1 105 ? 15.635 5.086 -5.226 1.00 94.44 105 PRO A O 1
ATOM 794 N N . PHE A 1 106 ? 14.858 4.224 -3.300 1.00 94.00 106 PHE A N 1
ATOM 795 C CA . PHE A 1 106 ? 14.530 5.501 -2.642 1.00 94.00 106 PHE A CA 1
ATOM 796 C C . PHE A 1 106 ? 13.614 6.417 -3.473 1.00 94.00 106 PHE A C 1
ATOM 798 O O . PHE A 1 106 ? 13.914 7.589 -3.700 1.00 94.00 106 PHE A O 1
ATOM 805 N N . LEU A 1 107 ? 12.490 5.870 -3.938 1.00 96.44 107 LEU A N 1
ATOM 806 C CA . LEU A 1 107 ? 11.605 6.547 -4.886 1.00 96.44 107 LEU A CA 1
ATOM 807 C C . LEU A 1 107 ? 10.726 7.655 -4.286 1.00 96.44 107 LEU A C 1
ATOM 809 O O . LEU A 1 107 ? 10.270 8.526 -5.027 1.00 96.44 107 LEU A O 1
ATOM 813 N N . LEU A 1 108 ? 10.483 7.650 -2.973 1.00 94.69 108 LEU A N 1
ATOM 814 C CA . LEU A 1 108 ? 9.629 8.655 -2.329 1.00 94.69 108 LEU A CA 1
ATOM 815 C C . LEU A 1 108 ? 10.180 10.076 -2.555 1.00 94.69 108 LEU A C 1
ATOM 817 O O . LEU A 1 108 ? 11.360 10.336 -2.315 1.00 94.69 108 LEU A O 1
ATOM 821 N N . GLY A 1 109 ? 9.333 10.992 -3.022 1.00 95.44 109 GLY A N 1
ATOM 822 C CA . GLY A 1 109 ? 9.678 12.378 -3.347 1.00 95.44 109 GLY A CA 1
ATOM 823 C C . GLY A 1 109 ? 10.420 12.564 -4.675 1.00 95.44 109 GLY A C 1
ATOM 824 O O . GLY A 1 109 ? 10.820 13.682 -5.001 1.00 95.44 109 GLY A O 1
ATOM 825 N N . ARG A 1 110 ? 10.646 11.493 -5.451 1.00 97.00 110 ARG A N 1
ATOM 826 C CA . ARG A 1 110 ? 11.363 11.556 -6.740 1.00 97.00 110 ARG A CA 1
ATOM 827 C C . ARG A 1 110 ? 10.440 11.818 -7.924 1.00 97.00 110 ARG A C 1
ATOM 829 O O . ARG A 1 110 ? 10.915 12.312 -8.946 1.00 97.00 110 ARG A O 1
ATOM 836 N N . HIS A 1 111 ? 9.157 11.474 -7.813 1.00 97.94 111 HIS A N 1
ATOM 837 C CA . HIS A 1 111 ? 8.177 11.679 -8.874 1.00 97.94 111 HIS A CA 1
ATOM 838 C C . HIS A 1 111 ? 6.745 11.766 -8.316 1.00 97.94 111 HIS A C 1
ATOM 840 O O . HIS A 1 111 ? 6.370 10.916 -7.507 1.00 97.94 111 HIS A O 1
ATOM 846 N N . PRO A 1 112 ? 5.889 12.682 -8.810 1.00 97.62 112 PRO A N 1
ATOM 847 C CA . PRO A 1 112 ? 4.524 12.834 -8.302 1.00 97.62 112 PRO A CA 1
ATOM 848 C C . PRO A 1 112 ? 3.656 11.572 -8.395 1.00 97.62 112 PRO A C 1
ATOM 850 O O . PRO A 1 112 ? 2.824 11.348 -7.526 1.00 97.62 112 PRO A O 1
ATOM 853 N N . ALA A 1 113 ? 3.831 10.743 -9.430 1.00 96.88 113 ALA A N 1
ATOM 854 C CA . ALA A 1 113 ? 3.079 9.486 -9.552 1.00 96.88 113 ALA A CA 1
ATOM 855 C C . ALA A 1 113 ? 3.449 8.473 -8.456 1.00 96.88 113 ALA A C 1
ATOM 857 O O . ALA A 1 113 ? 2.578 7.785 -7.936 1.00 96.88 113 ALA A O 1
ATOM 858 N N . ILE A 1 114 ? 4.724 8.435 -8.054 1.00 97.31 114 ILE A N 1
ATOM 859 C CA . ILE A 1 114 ? 5.168 7.606 -6.930 1.00 97.31 114 ILE A CA 1
ATOM 860 C C . ILE A 1 114 ? 4.535 8.122 -5.636 1.00 97.31 114 ILE A C 1
ATOM 862 O O . ILE A 1 114 ? 4.002 7.332 -4.865 1.00 97.31 114 ILE A O 1
ATOM 866 N N . ASP A 1 115 ? 4.555 9.437 -5.414 1.00 97.00 115 ASP A N 1
ATOM 867 C CA . ASP A 1 115 ? 4.046 10.039 -4.179 1.00 97.00 115 ASP A CA 1
ATOM 868 C C . ASP A 1 115 ? 2.534 9.856 -4.020 1.00 97.00 115 ASP A C 1
ATOM 870 O O . ASP A 1 115 ? 2.060 9.574 -2.919 1.00 97.00 115 ASP A O 1
ATOM 874 N N . ARG A 1 116 ? 1.766 9.962 -5.111 1.00 97.19 116 ARG A N 1
ATOM 875 C CA . ARG A 1 116 ? 0.316 9.722 -5.088 1.00 97.19 116 ARG A CA 1
ATOM 876 C C . ARG A 1 116 ? -0.027 8.268 -4.785 1.00 97.19 116 ARG A C 1
ATOM 878 O O . ARG A 1 116 ? -0.940 8.010 -4.010 1.00 97.19 116 ARG A O 1
ATOM 885 N N . ILE A 1 117 ? 0.740 7.325 -5.323 1.00 96.62 117 ILE A N 1
ATOM 886 C CA . ILE A 1 117 ? 0.567 5.902 -5.028 1.00 96.62 117 ILE A CA 1
ATOM 887 C C . ILE A 1 117 ? 0.987 5.592 -3.587 1.00 96.62 117 ILE A C 1
ATOM 889 O O . ILE A 1 117 ? 0.245 4.949 -2.851 1.00 96.62 117 ILE A O 1
ATOM 893 N N . ALA A 1 118 ? 2.127 6.119 -3.137 1.00 95.44 118 ALA A N 1
ATOM 894 C CA . ALA A 1 118 ? 2.607 5.961 -1.764 1.00 95.44 118 ALA A CA 1
ATOM 895 C C . ALA A 1 118 ? 1.638 6.536 -0.718 1.00 95.44 118 ALA A C 1
ATOM 897 O O . ALA A 1 118 ? 1.597 6.059 0.414 1.00 95.44 118 ALA A O 1
ATOM 898 N N . THR A 1 119 ? 0.866 7.557 -1.096 1.00 95.88 119 THR A N 1
ATOM 899 C CA . THR A 1 119 ? -0.143 8.197 -0.242 1.00 95.88 119 THR A CA 1
ATOM 900 C C . THR A 1 119 ? -1.579 7.827 -0.620 1.00 95.88 119 THR A C 1
ATOM 902 O O . THR A 1 119 ? -2.524 8.478 -0.175 1.00 95.88 119 THR A O 1
ATOM 905 N N . ASN A 1 120 ? -1.769 6.764 -1.410 1.00 97.25 120 ASN A N 1
ATOM 906 C CA . ASN A 1 120 ? -3.090 6.339 -1.852 1.00 97.25 120 ASN A CA 1
ATOM 907 C C . ASN A 1 120 ? -3.980 5.953 -0.649 1.00 97.25 120 ASN A C 1
ATOM 909 O O . ASN A 1 120 ? -3.545 5.159 0.194 1.00 97.25 120 ASN A O 1
ATOM 913 N N . PRO A 1 121 ? -5.234 6.441 -0.572 1.00 96.06 121 PRO A N 1
ATOM 914 C CA . PRO A 1 121 ? -6.115 6.167 0.562 1.00 96.06 121 PRO A CA 1
ATOM 915 C C . PRO A 1 121 ? -6.346 4.679 0.845 1.00 96.06 121 PRO A C 1
ATOM 917 O O . PRO A 1 121 ? -6.370 4.297 2.014 1.00 96.06 121 PRO A O 1
ATOM 920 N N . LYS A 1 122 ? -6.464 3.828 -0.189 1.00 97.38 122 LYS A N 1
ATOM 921 C CA . LYS A 1 122 ? -6.626 2.374 -0.014 1.00 97.38 122 LYS A CA 1
ATOM 922 C C . LYS A 1 122 ? -5.393 1.760 0.646 1.00 97.38 122 LYS A C 1
ATOM 924 O O . LYS A 1 122 ? -5.528 1.009 1.608 1.00 97.38 122 LYS A O 1
ATOM 929 N N . ILE A 1 123 ? -4.201 2.124 0.172 1.00 96.75 123 ILE A N 1
ATOM 930 C CA . ILE A 1 123 ? -2.924 1.631 0.709 1.00 96.75 123 ILE A CA 1
ATOM 931 C C . ILE A 1 123 ? -2.742 2.084 2.158 1.00 96.75 123 ILE A C 1
ATOM 933 O O . ILE A 1 123 ? -2.467 1.259 3.027 1.00 96.75 123 ILE A O 1
ATOM 937 N N . LEU A 1 124 ? -2.937 3.375 2.441 1.00 95.75 124 LEU A N 1
ATOM 938 C CA . LEU A 1 124 ? -2.755 3.919 3.787 1.00 95.75 124 LEU A CA 1
ATOM 939 C C . LEU A 1 124 ? -3.770 3.353 4.784 1.00 95.75 124 LEU A C 1
ATOM 941 O O . LEU A 1 124 ? -3.383 3.000 5.894 1.00 95.75 124 LEU A O 1
ATOM 945 N N . ALA A 1 125 ? -5.042 3.211 4.397 1.00 95.44 125 ALA A N 1
ATOM 946 C CA . ALA A 1 125 ? -6.056 2.621 5.267 1.00 95.44 125 ALA A CA 1
ATOM 947 C C . ALA A 1 125 ? -5.755 1.146 5.569 1.00 95.44 125 ALA A C 1
ATOM 949 O O . ALA A 1 125 ? -5.831 0.731 6.724 1.00 95.44 125 ALA A O 1
ATOM 950 N N . PHE A 1 126 ? -5.362 0.367 4.557 1.00 96.44 126 PHE A N 1
ATOM 951 C CA . PHE A 1 126 ? -4.994 -1.037 4.743 1.00 96.44 126 PHE A CA 1
ATOM 952 C C . PHE A 1 126 ? -3.747 -1.181 5.627 1.00 96.44 126 PHE A C 1
ATOM 954 O O . PHE A 1 126 ? -3.711 -2.013 6.536 1.00 96.44 126 PHE A O 1
ATOM 961 N N . ALA A 1 127 ? -2.736 -0.339 5.400 1.00 95.31 127 ALA A N 1
ATOM 962 C CA . ALA A 1 127 ? -1.531 -0.304 6.218 1.00 95.31 127 ALA A CA 1
ATOM 963 C C . ALA A 1 127 ? -1.857 0.051 7.671 1.00 95.31 127 ALA A C 1
ATOM 965 O O . ALA A 1 127 ? -1.360 -0.602 8.582 1.00 95.31 127 ALA A O 1
ATOM 966 N N . GLU A 1 128 ? -2.719 1.040 7.896 1.00 93.75 128 GLU A N 1
ATOM 967 C CA . GLU A 1 128 ? -3.103 1.472 9.237 1.00 93.75 128 GLU A CA 1
ATOM 968 C C . GLU A 1 128 ? -3.876 0.392 10.000 1.00 93.75 128 GLU A C 1
ATOM 970 O O . GLU A 1 128 ? -3.609 0.184 11.1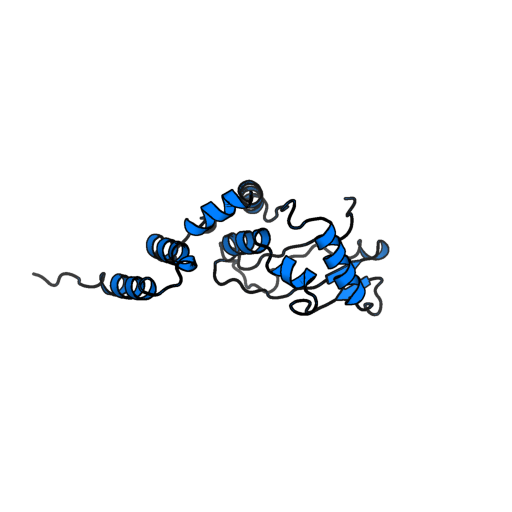82 1.00 93.75 128 GLU A O 1
ATOM 975 N N . VAL A 1 129 ? -4.762 -0.352 9.329 1.00 93.94 129 VAL A N 1
ATOM 976 C CA . VAL A 1 129 ? -5.415 -1.526 9.930 1.00 93.94 129 VAL A CA 1
ATOM 977 C C . VAL A 1 129 ? -4.388 -2.606 10.284 1.00 93.94 129 VAL A C 1
ATOM 979 O O . VAL A 1 129 ? -4.475 -3.203 11.351 1.00 93.94 129 VAL A O 1
ATOM 982 N N . SER A 1 130 ? -3.402 -2.851 9.417 1.00 93.38 130 SER A N 1
ATOM 983 C CA . SER A 1 130 ? -2.429 -3.927 9.621 1.00 93.38 130 SER A CA 1
ATOM 984 C C . SER A 1 130 ? -1.376 -3.604 10.686 1.00 93.38 130 SER A C 1
ATOM 986 O O . SER A 1 130 ? -1.117 -4.427 11.557 1.00 93.38 130 SER A O 1
ATOM 988 N N . VAL A 1 131 ? -0.708 -2.452 10.584 1.00 91.50 131 VAL A N 1
ATOM 989 C CA . VAL A 1 131 ? 0.483 -2.112 11.390 1.00 91.50 131 VAL A CA 1
ATOM 990 C C . VAL A 1 131 ? 0.273 -0.908 12.321 1.00 91.50 131 VAL A C 1
ATOM 992 O O . VAL A 1 131 ? 1.195 -0.518 13.039 1.00 91.50 131 VAL A O 1
ATOM 995 N N . GLY A 1 132 ? -0.933 -0.332 12.343 1.00 89.81 132 GLY A N 1
ATOM 996 C CA . GLY A 1 132 ? -1.337 0.749 13.245 1.00 89.81 132 GLY A CA 1
ATOM 997 C C . GLY A 1 132 ? -1.147 2.170 12.696 1.00 89.81 132 GLY A C 1
ATOM 998 O O . GLY A 1 132 ? -0.460 2.412 11.705 1.00 89.81 132 GLY A O 1
ATOM 999 N N . ASN A 1 133 ? -1.731 3.147 13.395 1.00 83.94 133 ASN A N 1
ATOM 1000 C CA . ASN A 1 133 ? -1.754 4.578 13.039 1.00 83.94 133 ASN A CA 1
ATOM 1001 C C . ASN A 1 133 ? -0.386 5.287 13.074 1.00 83.94 133 ASN A C 1
ATOM 1003 O O . ASN A 1 133 ? -0.229 6.379 12.535 1.00 83.94 133 ASN A O 1
ATOM 1007 N N . GLY A 1 134 ? 0.617 4.673 13.703 1.00 85.56 134 GLY A N 1
ATOM 1008 C CA . GLY A 1 134 ? 1.994 5.167 13.758 1.00 85.56 134 GLY A CA 1
ATOM 1009 C C . GLY A 1 134 ? 2.883 4.700 12.602 1.00 85.56 134 GLY A C 1
ATOM 1010 O O . GLY A 1 134 ? 4.107 4.825 12.712 1.00 85.56 134 GLY A O 1
ATOM 1011 N N . LEU A 1 135 ? 2.301 4.118 11.546 1.00 90.75 135 LEU A N 1
ATOM 1012 C CA . LEU A 1 135 ? 3.035 3.512 10.437 1.00 90.75 135 LEU A CA 1
ATOM 1013 C C . LEU A 1 135 ? 4.032 4.474 9.783 1.00 90.75 135 LEU A C 1
ATOM 1015 O O . LEU A 1 135 ? 3.835 5.689 9.716 1.00 90.75 135 LEU A O 1
ATOM 1019 N N . ARG A 1 136 ? 5.124 3.908 9.267 1.00 92.06 136 ARG A N 1
ATOM 1020 C CA . ARG A 1 136 ? 6.156 4.643 8.533 1.00 92.06 136 ARG A CA 1
ATOM 1021 C C . ARG A 1 136 ? 6.562 3.855 7.304 1.00 92.06 136 ARG A C 1
ATOM 1023 O O . ARG A 1 136 ? 6.843 2.663 7.401 1.00 92.06 136 ARG A O 1
ATOM 1030 N N . ALA A 1 137 ? 6.656 4.539 6.169 1.00 91.94 137 ALA A N 1
ATOM 1031 C CA . ALA A 1 137 ? 7.264 3.960 4.983 1.00 91.94 137 ALA A CA 1
ATOM 1032 C C . ALA A 1 137 ? 8.750 3.686 5.263 1.00 91.94 137 ALA A C 1
ATOM 1034 O O . ALA A 1 137 ? 9.510 4.603 5.576 1.00 91.94 137 ALA A O 1
ATOM 1035 N N . SER A 1 138 ? 9.145 2.417 5.172 1.00 90.56 138 SER A N 1
ATOM 1036 C CA . SER A 1 138 ? 10.543 2.000 5.320 1.00 90.56 138 SER A CA 1
ATOM 1037 C C . SER A 1 138 ? 11.300 2.169 4.004 1.00 90.56 138 SER A C 1
ATOM 1039 O O . SER A 1 138 ? 12.347 2.812 3.949 1.00 90.56 138 SER A O 1
ATOM 1041 N N . GLN A 1 139 ? 10.745 1.619 2.920 1.00 91.88 139 GLN A N 1
ATOM 1042 C CA . GLN A 1 139 ? 11.335 1.653 1.588 1.00 91.88 139 GLN A CA 1
ATOM 1043 C C . GLN A 1 139 ? 10.240 1.768 0.528 1.00 91.88 139 GLN A C 1
ATOM 1045 O O . GLN A 1 139 ? 9.194 1.135 0.638 1.00 91.88 139 GLN A O 1
ATOM 1050 N N . ILE A 1 140 ? 10.511 2.563 -0.508 1.00 95.75 140 ILE A N 1
ATOM 1051 C CA . ILE A 1 140 ? 9.746 2.577 -1.757 1.00 95.75 140 ILE A CA 1
ATOM 1052 C C . ILE A 1 140 ? 10.753 2.360 -2.877 1.00 95.75 140 ILE A C 1
ATOM 1054 O O . ILE A 1 140 ? 11.666 3.173 -3.065 1.00 95.75 140 ILE A O 1
ATOM 1058 N N . ILE A 1 141 ? 10.627 1.224 -3.552 1.00 95.75 141 ILE A N 1
ATOM 1059 C CA . ILE A 1 141 ? 11.584 0.726 -4.537 1.00 95.75 141 ILE A CA 1
ATOM 1060 C C . ILE A 1 141 ? 10.802 0.288 -5.771 1.00 95.75 141 ILE A C 1
ATOM 1062 O O . ILE A 1 141 ? 9.744 -0.323 -5.654 1.00 95.75 141 ILE A O 1
ATOM 1066 N N . GLY A 1 142 ? 11.334 0.609 -6.945 1.00 95.31 142 GLY A N 1
ATOM 1067 C CA . GLY A 1 142 ? 10.843 0.122 -8.228 1.00 95.31 142 GLY A CA 1
ATOM 1068 C C . GLY A 1 142 ? 11.832 -0.868 -8.821 1.00 95.31 142 GLY A C 1
ATOM 1069 O O . GLY A 1 142 ? 13.045 -0.722 -8.654 1.00 95.31 142 GLY A O 1
ATOM 1070 N N . SER A 1 143 ? 11.322 -1.863 -9.534 1.00 92.88 143 SER A N 1
ATOM 1071 C CA . SER A 1 143 ? 12.146 -2.797 -10.295 1.00 92.88 143 SER A CA 1
ATOM 1072 C C . SER A 1 143 ? 11.540 -3.027 -11.673 1.00 92.88 143 SER A C 1
ATOM 1074 O O . SER A 1 143 ? 10.322 -3.004 -11.835 1.00 92.88 143 SER A O 1
ATOM 1076 N N . VAL A 1 144 ? 12.408 -3.219 -12.663 1.00 92.38 144 VAL A N 1
ATOM 1077 C CA . VAL A 1 144 ? 12.049 -3.677 -14.005 1.00 92.38 144 VAL A CA 1
ATOM 1078 C C . VAL A 1 144 ? 12.748 -5.012 -14.196 1.00 92.38 144 VAL A C 1
ATOM 1080 O O . VAL A 1 144 ? 13.977 -5.072 -14.268 1.00 92.38 144 VAL A O 1
ATOM 1083 N N . MET A 1 145 ? 11.953 -6.074 -14.226 1.00 86.69 145 MET A N 1
ATOM 1084 C CA . MET A 1 145 ? 12.415 -7.450 -14.375 1.00 86.69 145 MET A CA 1
ATOM 1085 C C . MET A 1 145 ? 12.171 -7.888 -15.817 1.00 86.69 145 MET A C 1
ATOM 1087 O O . MET A 1 145 ? 11.043 -7.792 -16.305 1.00 86.69 145 MET A O 1
ATOM 1091 N N . TYR A 1 146 ? 13.200 -8.383 -16.501 1.00 81.94 146 TYR A N 1
ATOM 1092 C CA . TYR A 1 146 ? 13.009 -9.041 -17.791 1.00 81.94 146 TYR A CA 1
ATOM 1093 C C . TYR A 1 146 ? 12.693 -10.527 -17.575 1.00 81.94 146 TYR A C 1
ATOM 1095 O O . TYR A 1 146 ? 13.017 -11.113 -16.543 1.00 81.94 146 TYR A O 1
ATOM 1103 N N . ARG A 1 147 ? 12.018 -11.155 -18.545 1.00 73.56 147 ARG A N 1
ATOM 1104 C CA . ARG A 1 147 ? 11.513 -12.538 -18.426 1.00 73.56 147 ARG A CA 1
ATOM 1105 C C . ARG A 1 147 ? 12.607 -13.564 -18.090 1.00 73.56 147 ARG A C 1
ATOM 1107 O O . ARG A 1 147 ? 12.312 -14.569 -17.458 1.00 73.56 147 ARG A O 1
ATOM 1114 N N . SER A 1 148 ? 13.842 -13.291 -18.499 1.00 68.81 148 SER A N 1
ATOM 1115 C CA . SER A 1 148 ? 15.070 -14.035 -18.186 1.00 68.81 148 SER A CA 1
ATOM 1116 C C . SER A 1 148 ? 15.363 -14.132 -16.683 1.00 68.81 148 SER A C 1
ATOM 1118 O O . SER A 1 148 ? 15.894 -15.148 -16.246 1.00 68.81 148 SER A O 1
ATOM 1120 N N . ASP A 1 149 ? 14.997 -13.112 -15.902 1.00 62.16 149 ASP A N 1
ATOM 1121 C CA . ASP A 1 149 ? 15.346 -12.973 -14.480 1.00 62.16 149 ASP A CA 1
ATOM 1122 C C . ASP A 1 149 ? 14.207 -13.390 -13.528 1.00 62.16 149 ASP A C 1
ATOM 1124 O O . ASP A 1 149 ? 14.445 -13.621 -12.339 1.00 62.16 149 ASP A O 1
ATOM 1128 N N . ALA A 1 150 ? 12.974 -13.538 -14.031 1.00 59.50 150 ALA A N 1
ATOM 1129 C CA . ALA A 1 150 ? 11.789 -13.850 -13.220 1.00 59.50 150 ALA A CA 1
ATOM 1130 C C . ALA A 1 150 ? 11.876 -15.203 -12.484 1.00 59.50 150 ALA A C 1
ATOM 1132 O O . ALA A 1 150 ? 11.255 -15.378 -11.438 1.00 59.50 150 ALA A O 1
ATOM 1133 N N . GLU A 1 151 ? 12.679 -16.144 -12.984 1.00 55.66 151 GLU A N 1
ATOM 1134 C CA . GLU A 1 151 ? 12.844 -17.482 -12.396 1.00 55.66 151 GLU A CA 1
ATOM 1135 C C . GLU A 1 151 ? 13.852 -17.524 -11.226 1.00 55.66 151 GLU A C 1
ATOM 1137 O O . GLU A 1 151 ? 14.058 -18.578 -10.625 1.00 55.66 151 GLU A O 1
ATOM 1142 N N . SER A 1 152 ? 14.493 -16.396 -10.886 1.00 57.88 152 SER A N 1
ATOM 1143 C CA . SER A 1 152 ? 15.645 -16.363 -9.967 1.00 57.88 152 SER A CA 1
ATOM 1144 C C . SER A 1 152 ? 15.341 -15.933 -8.524 1.00 57.88 152 SER A C 1
ATOM 1146 O O . SER A 1 152 ? 16.164 -16.160 -7.632 1.00 57.88 152 SER A O 1
ATOM 1148 N N . ALA A 1 153 ? 14.172 -15.343 -8.253 1.00 64.75 153 ALA A N 1
ATOM 1149 C CA . ALA A 1 153 ? 13.813 -14.901 -6.907 1.00 64.75 153 ALA A CA 1
ATOM 1150 C C . ALA A 1 153 ? 13.353 -16.099 -6.059 1.00 64.75 153 ALA A C 1
ATOM 1152 O O . ALA A 1 153 ? 12.207 -16.540 -6.131 1.00 64.75 153 ALA A O 1
ATOM 1153 N N . GLY A 1 154 ? 14.260 -16.658 -5.256 1.00 73.38 154 GLY A N 1
ATOM 1154 C CA . GLY A 1 154 ? 13.919 -17.714 -4.303 1.00 73.38 154 GLY A CA 1
ATOM 1155 C C . GLY A 1 154 ? 12.819 -17.283 -3.321 1.00 73.38 154 GLY A C 1
ATOM 1156 O O . GLY A 1 154 ? 12.691 -16.105 -2.978 1.00 73.38 154 GLY A O 1
ATOM 1157 N N . VAL A 1 155 ? 12.038 -18.255 -2.839 1.00 83.06 155 VAL A N 1
ATOM 1158 C CA . VAL A 1 155 ? 11.001 -18.022 -1.822 1.00 83.06 155 VAL A CA 1
ATOM 1159 C C . VAL A 1 155 ? 11.651 -17.477 -0.549 1.00 83.06 155 VAL A C 1
ATOM 1161 O O . VAL A 1 155 ? 12.525 -18.122 0.032 1.00 83.06 155 VAL A O 1
ATOM 1164 N N . HIS A 1 156 ? 11.214 -16.299 -0.109 1.00 85.94 156 HIS A N 1
ATOM 1165 C CA . HIS A 1 156 ? 11.699 -15.639 1.100 1.00 85.94 156 HIS A CA 1
ATOM 1166 C C . HIS A 1 156 ? 10.568 -14.888 1.813 1.00 85.94 156 HIS A C 1
ATOM 1168 O O . HIS A 1 156 ? 9.450 -14.802 1.309 1.00 85.94 156 HIS A O 1
ATOM 1174 N N . ALA A 1 157 ? 10.867 -14.370 3.006 1.00 85.62 157 ALA A N 1
ATOM 1175 C CA . ALA A 1 157 ? 9.963 -13.528 3.776 1.00 85.62 157 ALA A CA 1
ATOM 1176 C C . ALA A 1 157 ? 10.679 -12.236 4.191 1.00 85.62 157 ALA A C 1
ATOM 1178 O O . ALA A 1 157 ? 11.748 -12.287 4.804 1.00 85.62 157 ALA A O 1
ATOM 1179 N N . ASP A 1 158 ? 10.056 -11.089 3.916 1.00 84.88 158 ASP A N 1
ATOM 1180 C CA . ASP A 1 158 ? 10.614 -9.755 4.204 1.00 84.88 158 ASP A CA 1
ATOM 1181 C C . ASP A 1 158 ? 10.807 -9.489 5.703 1.00 84.88 158 ASP A C 1
ATOM 1183 O O . ASP A 1 158 ? 11.590 -8.628 6.103 1.00 84.88 158 ASP A O 1
ATOM 1187 N N . GLN A 1 159 ? 10.136 -10.266 6.555 1.00 82.19 159 GLN A N 1
ATOM 1188 C CA . GLN A 1 159 ? 10.213 -10.167 8.013 1.00 82.19 159 GLN A CA 1
ATOM 1189 C C . GLN A 1 159 ? 11.528 -10.688 8.621 1.00 82.19 159 GLN A C 1
ATOM 1191 O O . GLN A 1 159 ? 11.636 -10.783 9.841 1.00 82.19 159 GLN A O 1
ATOM 1196 N N . GLY A 1 160 ? 12.532 -11.045 7.809 1.00 79.62 160 GLY A N 1
ATOM 1197 C CA . GLY A 1 160 ? 13.783 -11.665 8.271 1.00 79.62 160 GLY A CA 1
ATOM 1198 C C . GLY A 1 160 ? 14.595 -10.847 9.288 1.00 79.62 160 GLY A C 1
ATOM 1199 O O . GLY A 1 160 ? 15.494 -11.388 9.927 1.00 79.62 160 GLY A O 1
ATOM 1200 N N . TRP A 1 161 ? 14.280 -9.562 9.464 1.00 77.56 161 TRP A N 1
ATOM 1201 C CA . TRP A 1 161 ? 14.910 -8.667 10.439 1.00 77.56 161 TRP A CA 1
ATOM 1202 C C . TRP A 1 161 ? 14.172 -8.576 11.786 1.00 77.56 161 TRP A C 1
ATOM 1204 O O . TRP A 1 161 ? 14.698 -7.966 12.719 1.00 77.56 161 TRP A O 1
ATOM 1214 N N . LEU A 1 162 ? 12.983 -9.174 11.924 1.00 84.50 162 LEU A N 1
ATOM 1215 C CA . LEU A 1 162 ? 12.264 -9.229 13.197 1.00 84.50 162 LEU A CA 1
ATOM 1216 C C . LEU A 1 162 ? 12.760 -10.410 14.050 1.00 84.50 162 LEU A C 1
ATOM 1218 O O . LEU A 1 162 ? 12.790 -11.545 13.568 1.00 84.50 162 LEU A O 1
ATOM 1222 N N . PRO A 1 163 ? 13.136 -10.190 15.325 1.00 82.19 163 PRO A N 1
ATOM 1223 C CA . PRO A 1 163 ? 13.538 -11.279 16.204 1.00 82.19 163 PRO A CA 1
ATOM 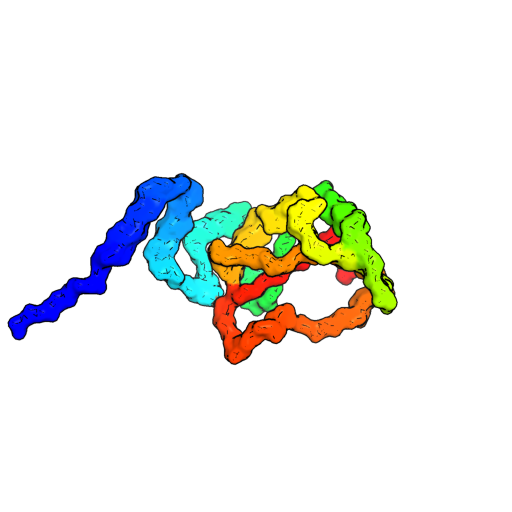1224 C C . PRO A 1 163 ? 12.335 -12.154 16.580 1.00 82.19 163 PRO A C 1
ATOM 1226 O O . PRO A 1 163 ? 11.244 -11.653 16.840 1.00 82.19 163 PRO A O 1
ATOM 1229 N N . ALA A 1 164 ? 12.550 -13.467 16.667 1.00 85.94 164 ALA A N 1
ATOM 1230 C CA . ALA A 1 164 ? 11.563 -14.386 17.226 1.00 85.94 164 ALA A CA 1
ATOM 1231 C C . ALA A 1 164 ? 11.473 -14.241 18.768 1.00 85.94 164 ALA A C 1
ATOM 1233 O O . ALA A 1 164 ? 12.494 -13.963 19.406 1.00 85.94 164 ALA A O 1
ATOM 1234 N N . PRO A 1 165 ? 10.305 -14.495 19.394 1.00 87.62 165 PRO A N 1
ATOM 1235 C CA . PRO A 1 165 ? 9.037 -14.879 18.769 1.00 87.62 165 PRO A CA 1
ATOM 1236 C C . PRO A 1 165 ? 8.383 -13.706 18.032 1.00 87.62 165 PRO A C 1
ATOM 1238 O O . PRO A 1 165 ? 8.468 -12.564 18.479 1.00 87.62 165 PRO A O 1
ATOM 1241 N N . PHE A 1 166 ? 7.712 -13.995 16.916 1.00 86.12 166 PHE A N 1
ATOM 1242 C CA . PHE A 1 166 ? 7.006 -12.956 16.175 1.00 86.12 166 PHE A CA 1
ATOM 1243 C C . PHE A 1 166 ? 5.814 -12.424 16.985 1.00 86.12 166 PHE A C 1
ATOM 1245 O O . PHE A 1 166 ? 5.130 -13.209 17.653 1.00 86.12 166 PHE A O 1
ATOM 1252 N N . PRO A 1 167 ? 5.566 -11.104 16.951 1.00 85.88 167 PRO A N 1
ATOM 1253 C CA . PRO A 1 167 ? 4.387 -10.523 17.575 1.00 85.88 167 PRO A CA 1
ATOM 1254 C C . PRO A 1 167 ? 3.110 -11.035 16.901 1.00 85.88 167 PRO A C 1
ATOM 1256 O O . PRO A 1 167 ? 3.114 -11.393 15.727 1.00 85.88 167 PRO A O 1
ATOM 1259 N N . GLN A 1 168 ? 2.006 -11.058 17.653 1.00 86.19 168 GLN A N 1
ATOM 1260 C CA . GLN A 1 168 ? 0.695 -11.420 17.099 1.00 86.19 168 GLN A CA 1
ATOM 1261 C C . GLN A 1 168 ? 0.147 -10.356 16.141 1.00 86.19 168 GLN A C 1
ATOM 1263 O O . GLN A 1 168 ? -0.630 -10.685 15.256 1.00 86.19 168 GLN A O 1
ATOM 1268 N N . HIS A 1 169 ? 0.548 -9.098 16.326 1.00 86.81 169 HIS A N 1
ATOM 1269 C CA . HIS A 1 169 ? 0.206 -7.995 15.435 1.00 86.81 169 HIS A CA 1
ATOM 1270 C C . HIS A 1 169 ? 1.253 -7.881 14.329 1.00 86.81 169 HIS A C 1
ATOM 1272 O O . HIS A 1 169 ? 2.452 -8.024 14.594 1.00 86.81 169 HIS A O 1
ATOM 1278 N N . ASN A 1 170 ? 0.823 -7.542 13.115 1.00 89.12 170 ASN A N 1
ATOM 1279 C CA . ASN A 1 170 ? 1.756 -7.270 12.031 1.00 89.12 170 ASN A CA 1
ATOM 1280 C C . ASN A 1 170 ? 2.600 -6.034 12.373 1.00 89.12 170 ASN A C 1
ATOM 1282 O O . ASN A 1 170 ? 2.082 -4.981 12.731 1.00 89.12 170 ASN A O 1
ATOM 1286 N N . CYS A 1 171 ? 3.920 -6.149 12.239 1.00 89.31 171 CYS A N 1
ATOM 1287 C CA . CYS A 1 171 ? 4.837 -5.007 12.359 1.00 89.31 171 CYS A CA 1
ATOM 1288 C C . CYS A 1 171 ? 5.283 -4.464 10.999 1.00 89.31 171 CYS A C 1
ATOM 1290 O O . CYS A 1 171 ? 5.899 -3.403 10.926 1.00 89.31 171 CYS A O 1
ATOM 1292 N N . VAL A 1 172 ? 5.015 -5.215 9.931 1.00 91.56 172 VAL A N 1
ATOM 1293 C CA . VAL A 1 172 ? 5.450 -4.928 8.566 1.00 91.56 172 VAL A CA 1
ATOM 1294 C C . VAL A 1 172 ? 4.344 -5.356 7.623 1.00 91.56 172 VAL A C 1
ATOM 1296 O O . VAL A 1 172 ? 3.727 -6.401 7.820 1.00 91.56 172 VAL A O 1
ATOM 1299 N N . ILE A 1 173 ? 4.121 -4.552 6.596 1.00 94.00 173 ILE A N 1
ATOM 1300 C CA . ILE A 1 173 ? 3.291 -4.896 5.452 1.00 94.00 173 ILE A CA 1
ATOM 1301 C C . ILE A 1 173 ? 4.027 -4.444 4.192 1.00 94.00 173 ILE A C 1
ATOM 1303 O O . ILE A 1 173 ? 4.593 -3.348 4.160 1.00 94.00 173 ILE A O 1
ATOM 1307 N N . THR A 1 174 ? 4.032 -5.301 3.176 1.00 95.25 174 THR A N 1
ATOM 1308 C CA . THR A 1 174 ? 4.611 -5.010 1.863 1.00 95.25 174 THR A CA 1
ATOM 1309 C C . THR A 1 174 ? 3.472 -4.859 0.863 1.00 95.25 174 THR A C 1
ATOM 1311 O O . THR A 1 174 ? 2.612 -5.732 0.763 1.00 95.25 174 THR A O 1
ATOM 1314 N N . PHE A 1 175 ? 3.472 -3.758 0.112 1.00 96.25 175 PHE A N 1
ATOM 1315 C CA . PHE A 1 175 ? 2.567 -3.559 -1.016 1.00 96.25 175 PHE A CA 1
ATOM 1316 C C . PHE A 1 175 ? 3.345 -3.746 -2.313 1.00 96.25 175 PHE A C 1
ATOM 1318 O O . PHE A 1 175 ? 4.308 -3.025 -2.574 1.00 96.25 175 PHE A O 1
ATOM 1325 N N . CYS A 1 176 ? 2.909 -4.701 -3.129 1.00 95.44 176 CYS A N 1
ATOM 1326 C CA . CYS A 1 176 ? 3.445 -4.925 -4.465 1.00 95.44 176 CYS A CA 1
ATOM 1327 C C . CYS A 1 176 ? 2.472 -4.342 -5.488 1.00 95.44 176 CYS A C 1
ATOM 1329 O O . CYS A 1 176 ? 1.302 -4.718 -5.506 1.00 95.44 176 CYS A O 1
ATOM 1331 N N . ILE A 1 177 ? 2.956 -3.430 -6.330 1.00 94.88 177 ILE A N 1
ATOM 1332 C CA . ILE A 1 177 ? 2.132 -2.711 -7.306 1.00 94.88 177 ILE A CA 1
ATOM 1333 C C . ILE A 1 177 ? 2.634 -3.067 -8.707 1.00 94.88 177 ILE A C 1
ATOM 1335 O O . ILE A 1 177 ? 3.623 -2.487 -9.166 1.00 94.88 177 ILE A O 1
ATOM 1339 N N . PRO A 1 178 ? 2.012 -4.050 -9.381 1.00 92.62 178 PRO A N 1
ATOM 1340 C CA . PRO A 1 178 ? 2.377 -4.377 -10.749 1.00 92.62 178 PRO A CA 1
ATOM 1341 C C . PRO A 1 178 ? 2.021 -3.197 -11.659 1.00 92.62 178 PRO A C 1
ATOM 1343 O O . PRO A 1 178 ? 0.899 -2.700 -11.648 1.00 92.62 178 PRO A O 1
ATOM 1346 N N . CYS A 1 179 ? 3.006 -2.728 -12.422 1.00 90.44 179 CYS A N 1
ATOM 1347 C CA . CYS A 1 179 ? 2.863 -1.603 -13.359 1.00 90.44 179 CYS A CA 1
ATOM 1348 C C . CYS A 1 179 ? 2.793 -2.065 -14.825 1.00 90.44 179 CYS A C 1
ATOM 1350 O O . CYS A 1 179 ? 2.807 -1.251 -15.743 1.00 90.44 179 CYS A O 1
ATOM 1352 N N . GLU A 1 180 ? 2.784 -3.377 -15.032 1.00 84.06 180 GLU A N 1
ATOM 1353 C CA . GLU A 1 180 ? 2.742 -4.066 -16.316 1.00 84.06 180 GLU A CA 1
ATOM 1354 C C . GLU A 1 180 ? 1.812 -5.263 -16.159 1.00 84.06 180 GLU A C 1
ATOM 1356 O O . GLU A 1 180 ? 1.692 -5.802 -15.053 1.00 84.06 180 GLU A O 1
ATOM 1361 N N . ASP A 1 181 ? 1.212 -5.710 -17.260 1.00 67.50 181 ASP A N 1
ATOM 1362 C CA . ASP A 1 181 ? 0.412 -6.930 -17.267 1.00 67.50 181 ASP A CA 1
ATOM 1363 C C . ASP A 1 181 ? 1.282 -8.122 -16.857 1.00 67.50 181 ASP A C 1
ATOM 1365 O O . ASP A 1 181 ? 2.044 -8.695 -17.644 1.00 67.50 181 ASP A O 1
ATOM 1369 N N . SER A 1 182 ? 1.147 -8.535 -15.600 1.00 54.56 182 SER A N 1
ATOM 1370 C CA . SER A 1 182 ? 1.546 -9.859 -15.169 1.00 54.56 182 SER A CA 1
ATOM 1371 C C . SER A 1 182 ? 0.489 -10.822 -15.697 1.00 54.56 182 SER A C 1
ATOM 1373 O O . SER A 1 182 ? -0.499 -11.095 -15.018 1.00 54.56 182 SER A O 1
ATOM 1375 N N . ASN A 1 183 ? 0.659 -11.326 -16.919 1.00 38.75 183 ASN A N 1
ATOM 1376 C CA . ASN A 1 183 ? 0.012 -12.589 -17.262 1.00 38.75 183 ASN A CA 1
ATOM 1377 C C . ASN A 1 183 ? 0.593 -13.648 -16.314 1.00 38.75 183 ASN A C 1
ATOM 1379 O O . ASN A 1 183 ? 1.691 -14.156 -16.555 1.00 38.75 183 ASN A O 1
ATOM 1383 N N . LEU A 1 184 ? -0.114 -13.874 -15.203 1.00 38.75 184 LEU A N 1
ATOM 1384 C CA . LEU A 1 184 ? 0.023 -15.043 -14.338 1.00 38.75 184 LEU A CA 1
ATOM 1385 C C . LEU A 1 184 ? -0.339 -16.309 -15.123 1.00 38.75 184 LEU A C 1
ATOM 1387 O O . LEU A 1 184 ? -1.304 -16.257 -15.923 1.00 38.75 184 LEU A O 1
#

Radius of gyration: 21.23 Å; chains: 1; bounding box: 42×40×77 Å

pLDDT: mean 84.45, std 16.37, range [36.12, 97.94]

Sequence (184 aa):
MSEAAQTTDDQSFTARRFLEGSPEELKPLLESVEKSRGLLGPDDIADHLQARVDELGLADALAHFRAHGYAAIEDVAPPEEMDALREAIHGLSEPVPGADSRVAPFLLGRHPAIDRIATNPKILAFAEVSVGNGLRASQIIGSVMYRSDAESAGVHADQGWLPAPFPQHNCVITFCIPCEDSNL

Foldseek 3Di:
DDDDDDDDCPVVVVLVVCCVPDDPVCNLVSVQCVVCVVDDPQQDAGPSLVVLCVVQVPVVQSVCCVVPVGGDRPCLDDLVLLLQVVVQQVVQWDDDPPAPKTKHWPCDPVDPSLPCSVVGSSVLSSCCSQAHPPDDDPIDMHMDHDPVCPVPDDDDDPCPPPDPPDDSGDNDDDDDDDSDDPPD

Secondary structure (DSSP, 8-state):
-------SSHHHHHHHHHHTTS-GGGHHHHHHHHHHTT---TTPPPHHHHHHHHHTT-HHHHHHHHHHS------SS-HHHHHHHHHHHHHH-EEPTTSSEEEE---TTT-HHHHHHHT-HHHHHHHHHHH-TT-------EEEE-TTTTT------GGGGSPSSPPSS-S--------S----